Protein AF-A0A1S8WJ19-F1 (afdb_monomer_lite)

Foldseek 3Di:
DPDPDDDWAFWQFAFLFQKDKDQFQPDPDPQKDKDKDADDDPPPPCVPAIFHRPGQWIKGKDWARMKIKMKGKAAFQAKWKKKWKKAWADPQKWKWKFKAAPVRDGDVPRIDTDDHQHDPGIDMDMDIDGGHIIMIMIMIHHHCPPCCVVPNGDMGMMIIRMIMIGRGDTDPHTARAAWQFTGLGTRHNHTHGAAKQWTGHTSHNHTHGHDPQWIDHTSHNDTDGAAADDPLQKDWDWDFQDQQQWIKIFIDGDPPRGHDQVRHDHGDDIGDIDHHDDPWQWADDNSGDTHGDDWQWTDDPRDTDGDDPPDGDDDDDDDPDDPDDDPQWDWDFDPDDPDTDTDIDGDD

Organism: Opisthorchis viverrini (NCBI:txid6198)

pLDDT: mean 80.71, std 14.89, range [33.0, 97.19]

Radius of gyration: 28.57 Å; chains: 1; bounding box: 72×81×68 Å

Structure (mmCIF, N/CA/C/O backbone):
data_AF-A0A1S8WJ19-F1
#
_entry.id   AF-A0A1S8WJ19-F1
#
loop_
_atom_site.group_PDB
_atom_site.id
_atom_site.type_symbol
_atom_site.label_atom_id
_atom_site.label_alt_id
_atom_site.label_comp_id
_atom_site.label_asym_id
_atom_site.label_entity_id
_atom_site.label_seq_id
_atom_site.pdbx_PDB_ins_code
_atom_site.Cartn_x
_atom_site.Cartn_y
_atom_site.Cartn_z
_atom_site.occupancy
_atom_site.B_iso_or_equiv
_atom_site.auth_seq_id
_atom_site.auth_comp_id
_atom_site.auth_asym_id
_atom_site.auth_atom_id
_atom_site.pdbx_PDB_model_num
ATOM 1 N N . MET A 1 1 ? 4.967 -37.725 -16.458 1.00 39.09 1 MET A N 1
ATOM 2 C CA . MET A 1 1 ? 4.507 -36.563 -17.243 1.00 39.09 1 MET A CA 1
ATOM 3 C C . MET A 1 1 ? 3.577 -35.792 -16.337 1.00 39.09 1 MET A C 1
ATOM 5 O O . MET A 1 1 ? 2.449 -36.228 -16.151 1.00 39.09 1 MET A O 1
ATOM 9 N N . ASP A 1 2 ? 4.071 -34.735 -15.701 1.00 50.47 2 ASP A N 1
ATOM 10 C CA . ASP A 1 2 ? 3.199 -33.842 -14.942 1.00 50.47 2 ASP A CA 1
ATOM 11 C C . ASP A 1 2 ? 2.303 -33.095 -15.932 1.00 50.47 2 ASP A C 1
ATOM 13 O O . ASP A 1 2 ? 2.780 -32.544 -16.926 1.00 50.47 2 ASP A O 1
ATOM 17 N N . SER A 1 3 ? 0.991 -33.151 -15.711 1.00 54.72 3 SER A N 1
ATOM 18 C CA . SER A 1 3 ? -0.002 -32.473 -16.544 1.00 54.72 3 SER A CA 1
ATOM 19 C C . SER A 1 3 ? 0.281 -30.967 -16.562 1.00 54.72 3 SER A C 1
ATOM 21 O O . SER A 1 3 ? 0.257 -30.342 -15.503 1.00 54.72 3 SER A O 1
ATOM 23 N N . GLN A 1 4 ? 0.480 -30.369 -17.741 1.00 66.81 4 GLN A N 1
ATOM 24 C CA . GLN A 1 4 ? 0.617 -28.912 -17.933 1.00 66.81 4 GLN A CA 1
ATOM 25 C C . GLN A 1 4 ? -0.727 -28.162 -17.797 1.00 66.81 4 GLN A C 1
ATOM 27 O O . GLN A 1 4 ? -0.952 -27.138 -18.436 1.00 66.81 4 GLN A O 1
ATOM 32 N N . GLU A 1 5 ? -1.650 -28.688 -16.994 1.00 74.38 5 GLU A N 1
ATOM 33 C CA . GLU A 1 5 ? -2.978 -28.115 -16.800 1.00 74.38 5 GLU A CA 1
ATOM 34 C C . GLU A 1 5 ? -2.965 -27.131 -15.632 1.00 74.38 5 GLU A C 1
ATOM 36 O O . GLU A 1 5 ? -2.562 -27.468 -14.515 1.00 74.38 5 GLU A O 1
ATOM 41 N N . CYS A 1 6 ? -3.435 -25.909 -15.881 1.00 75.75 6 CYS A N 1
ATOM 42 C CA . CYS A 1 6 ? -3.626 -24.913 -14.836 1.00 75.75 6 CYS A CA 1
ATOM 43 C C . CYS A 1 6 ? -4.717 -25.382 -13.867 1.00 75.75 6 CYS A C 1
ATOM 45 O O . CYS A 1 6 ? -5.857 -25.615 -14.265 1.00 75.75 6 CYS A O 1
ATOM 47 N N . LYS A 1 7 ? -4.373 -25.481 -12.581 1.00 83.69 7 LYS A N 1
ATOM 48 C CA . LYS A 1 7 ? -5.314 -25.811 -11.507 1.00 83.69 7 LYS A CA 1
ATOM 49 C C . LYS A 1 7 ? -5.477 -24.618 -10.579 1.00 83.69 7 LYS A C 1
ATOM 51 O O . LYS A 1 7 ? -4.537 -23.853 -10.366 1.00 83.69 7 LYS A O 1
ATOM 56 N N . LEU A 1 8 ? -6.677 -24.468 -10.024 1.00 87.25 8 LEU A N 1
ATOM 57 C CA . LEU A 1 8 ? -6.921 -23.487 -8.974 1.00 87.25 8 LEU A CA 1
ATOM 58 C C . LEU A 1 8 ? -6.137 -23.882 -7.723 1.00 87.25 8 LEU A C 1
ATOM 60 O O . LEU A 1 8 ? -6.084 -25.058 -7.358 1.00 87.25 8 LEU A O 1
ATOM 64 N N . CYS A 1 9 ? -5.553 -22.890 -7.057 1.00 88.69 9 CYS A N 1
ATOM 65 C CA . CYS A 1 9 ? -4.901 -23.120 -5.777 1.00 88.69 9 CYS A CA 1
ATOM 66 C C . CYS A 1 9 ? -5.908 -23.588 -4.729 1.00 88.69 9 CYS A C 1
ATOM 68 O O . CYS A 1 9 ? -7.019 -23.069 -4.714 1.00 88.69 9 CYS A O 1
ATOM 70 N N . PRO A 1 10 ? -5.573 -24.552 -3.862 1.00 91.94 10 PRO A N 1
ATOM 71 C CA . PRO A 1 10 ? -6.472 -24.971 -2.795 1.00 91.94 10 PRO A CA 1
ATOM 72 C C . PRO A 1 10 ? -6.674 -23.855 -1.757 1.00 91.94 10 PRO A C 1
ATOM 74 O O . PRO A 1 10 ? -5.837 -22.960 -1.618 1.00 91.94 10 PRO A O 1
ATOM 77 N N . ALA A 1 11 ? -7.766 -23.936 -0.993 1.00 94.06 11 ALA A N 1
ATOM 78 C CA . ALA A 1 11 ? -8.008 -23.045 0.142 1.00 94.06 11 ALA A CA 1
ATOM 79 C C . ALA A 1 11 ? -6.817 -23.055 1.120 1.00 94.06 11 ALA A C 1
ATOM 81 O O . ALA A 1 11 ? -6.178 -24.090 1.335 1.00 94.06 11 ALA A O 1
ATOM 82 N N . GLY A 1 12 ? -6.527 -21.902 1.722 1.00 91.94 12 GLY A N 1
ATOM 83 C CA . GLY A 1 12 ? -5.341 -21.664 2.555 1.00 91.94 12 GLY A CA 1
ATOM 84 C C . GLY A 1 12 ? -4.085 -21.290 1.764 1.00 91.94 12 GLY A C 1
ATOM 85 O O . GLY A 1 12 ? -3.065 -20.916 2.347 1.00 91.94 12 GLY A O 1
ATOM 86 N N . THR A 1 13 ? -4.155 -21.337 0.434 1.00 91.25 13 THR A N 1
ATOM 87 C CA . THR A 1 13 ? -3.080 -20.903 -0.456 1.00 91.25 13 THR A CA 1
ATOM 88 C C . THR A 1 13 ? -3.592 -19.888 -1.469 1.00 91.25 13 THR A C 1
ATOM 90 O O . THR A 1 13 ? -4.784 -19.830 -1.768 1.00 91.25 13 THR A O 1
ATOM 93 N N . TYR A 1 14 ? -2.684 -19.084 -2.007 1.00 89.88 14 TYR A N 1
ATOM 94 C CA . TYR A 1 14 ? -2.989 -18.083 -3.017 1.00 89.88 14 TYR A CA 1
ATOM 95 C C . TYR A 1 14 ? -2.003 -18.154 -4.178 1.00 89.88 14 TYR A C 1
ATOM 97 O O . TYR A 1 14 ? -0.868 -18.630 -4.057 1.00 89.88 14 TYR A O 1
ATOM 105 N N . SER A 1 15 ? -2.451 -17.651 -5.321 1.00 86.62 15 SER A N 1
ATOM 106 C CA . SER A 1 15 ? -1.642 -17.514 -6.519 1.00 86.62 15 SER A CA 1
ATOM 107 C C . SER A 1 15 ? -1.987 -16.242 -7.249 1.00 86.62 15 SER A C 1
ATOM 109 O O . SER A 1 15 ? -3.104 -16.082 -7.724 1.00 86.62 15 SER A O 1
ATOM 111 N N . ARG A 1 16 ? -0.991 -15.386 -7.463 1.00 79.75 16 ARG A N 1
ATOM 112 C CA . ARG A 1 16 ? -1.135 -14.228 -8.354 1.00 79.75 16 ARG A CA 1
ATOM 113 C C . ARG A 1 16 ? -1.215 -14.631 -9.838 1.00 79.75 16 ARG A C 1
ATOM 115 O O . ARG A 1 16 ? -1.295 -13.770 -10.706 1.00 79.75 16 ARG A O 1
ATOM 122 N N . GLY A 1 17 ? -1.229 -15.931 -10.140 1.00 79.12 17 GLY A N 1
ATOM 123 C CA . GLY A 1 17 ? -1.364 -16.477 -11.482 1.00 79.12 17 GLY A CA 1
ATOM 124 C C . GLY A 1 17 ? -0.159 -16.138 -12.349 1.00 79.12 17 GLY A C 1
ATOM 125 O O . GLY A 1 17 ? 0.983 -16.396 -11.981 1.00 79.12 17 GLY A O 1
ATOM 126 N N . ASN A 1 18 ? -0.446 -15.559 -13.507 1.00 80.88 18 ASN A N 1
ATOM 127 C CA . ASN A 1 18 ? 0.498 -15.033 -14.489 1.00 80.88 18 ASN A CA 1
ATOM 128 C C . ASN A 1 18 ? 0.793 -13.539 -14.262 1.00 80.88 18 ASN A C 1
ATOM 130 O O . ASN A 1 18 ? 0.999 -12.799 -15.227 1.00 80.88 18 ASN A O 1
ATOM 134 N N . VAL A 1 19 ? 0.705 -13.068 -13.015 1.00 86.06 19 VAL A N 1
ATOM 135 C CA . VAL A 1 19 ? 0.919 -11.663 -12.668 1.00 86.06 19 VAL A CA 1
ATOM 136 C C . VAL A 1 19 ? 2.091 -11.532 -11.705 1.00 86.06 19 VAL A C 1
ATOM 138 O O . VAL A 1 19 ? 2.053 -12.048 -10.588 1.00 86.06 19 VAL A O 1
ATOM 141 N N . LEU A 1 20 ? 3.116 -10.795 -12.128 1.00 87.38 20 LEU A N 1
ATOM 142 C CA . LEU A 1 20 ? 4.154 -10.278 -11.242 1.00 87.38 20 LEU A CA 1
ATOM 143 C C . LEU A 1 20 ? 3.725 -8.890 -10.763 1.00 87.38 20 LEU A C 1
ATOM 145 O O . LEU A 1 20 ? 3.422 -8.025 -11.576 1.00 87.38 20 LEU A O 1
ATOM 149 N N . GLU A 1 21 ? 3.687 -8.677 -9.454 1.00 88.50 21 GLU A N 1
ATOM 150 C CA . GLU A 1 21 ? 3.296 -7.400 -8.853 1.00 88.50 21 GLU A CA 1
ATOM 151 C C . GLU A 1 21 ? 4.312 -7.021 -7.774 1.00 88.50 21 GLU A C 1
ATOM 153 O O . GLU A 1 21 ? 4.487 -7.743 -6.787 1.00 88.50 21 GLU A O 1
ATOM 158 N N . LEU A 1 22 ? 4.969 -5.884 -7.984 1.00 90.56 22 LEU A N 1
ATOM 159 C CA . LEU A 1 22 ? 5.988 -5.295 -7.129 1.00 90.56 22 LEU A CA 1
ATOM 160 C C . LEU A 1 22 ? 5.419 -4.008 -6.521 1.00 90.56 22 LEU A C 1
ATOM 162 O O . LEU A 1 22 ? 5.319 -2.983 -7.191 1.00 90.56 22 LEU A O 1
ATOM 166 N N . SER A 1 23 ? 5.014 -4.087 -5.256 1.00 88.62 23 SER A N 1
ATOM 167 C CA . SER A 1 23 ? 4.363 -2.995 -4.510 1.00 88.62 23 SER A CA 1
ATOM 168 C C . SER A 1 23 ? 4.926 -2.808 -3.094 1.00 88.62 23 SER A C 1
ATOM 170 O O . SER A 1 23 ? 4.547 -1.885 -2.378 1.00 88.62 23 SER A O 1
ATOM 172 N N . LYS A 1 24 ? 5.843 -3.687 -2.662 1.00 87.56 24 LYS A N 1
ATOM 173 C CA . LYS A 1 24 ? 6.476 -3.651 -1.335 1.00 87.56 24 LYS A CA 1
ATOM 174 C C . LYS A 1 24 ? 7.961 -3.355 -1.480 1.00 87.56 24 LYS A C 1
ATOM 176 O O . LYS A 1 24 ? 8.725 -4.219 -1.898 1.00 87.56 24 LYS A O 1
ATOM 181 N N . TRP A 1 25 ? 8.377 -2.170 -1.053 1.00 89.69 25 TRP A N 1
ATOM 182 C CA . TRP A 1 25 ? 9.715 -1.639 -1.307 1.00 89.69 25 TRP A CA 1
ATOM 183 C C . TRP A 1 25 ? 10.558 -1.593 -0.034 1.00 89.69 25 TRP A C 1
ATOM 185 O O . TRP A 1 25 ? 11.125 -0.561 0.294 1.00 89.69 25 TRP A O 1
ATOM 195 N N . LYS A 1 26 ? 10.619 -2.690 0.735 1.00 89.12 26 LYS A N 1
ATOM 196 C CA . LYS A 1 26 ? 11.530 -2.781 1.900 1.00 89.12 26 LYS A CA 1
ATOM 197 C C . LYS A 1 26 ? 12.980 -3.016 1.473 1.00 89.12 26 LYS A C 1
ATOM 199 O O . LYS A 1 26 ? 13.906 -2.505 2.089 1.00 89.12 26 LYS A O 1
ATOM 204 N N . THR A 1 27 ? 13.148 -3.794 0.415 1.00 89.81 27 THR A N 1
ATOM 205 C CA . THR A 1 27 ? 14.401 -4.064 -0.289 1.00 89.81 27 THR A CA 1
ATOM 206 C C . THR A 1 27 ? 14.106 -4.004 -1.782 1.00 89.81 27 THR A C 1
ATOM 208 O O . THR A 1 27 ? 12.939 -4.062 -2.175 1.00 89.81 27 THR A O 1
ATOM 211 N N . ILE A 1 28 ? 15.137 -3.900 -2.620 1.00 88.38 28 ILE A N 1
ATOM 212 C CA . ILE A 1 28 ? 14.959 -4.046 -4.068 1.00 88.38 28 ILE A CA 1
ATOM 213 C C . ILE A 1 28 ? 14.575 -5.514 -4.344 1.00 88.38 28 ILE A C 1
ATOM 215 O O . ILE A 1 28 ? 15.302 -6.408 -3.899 1.00 88.38 28 ILE A O 1
ATOM 219 N N . PRO A 1 29 ? 13.422 -5.785 -4.988 1.00 86.75 29 PRO A N 1
ATOM 220 C CA . PRO A 1 29 ? 13.035 -7.135 -5.392 1.00 86.75 29 PRO A CA 1
ATOM 221 C C . PRO A 1 29 ? 14.090 -7.777 -6.295 1.00 86.75 29 PRO A C 1
ATOM 223 O O . PRO A 1 29 ? 14.722 -7.091 -7.091 1.00 86.75 29 PRO A O 1
ATOM 226 N N . THR A 1 30 ? 14.262 -9.094 -6.203 1.00 84.12 30 THR A N 1
ATOM 227 C CA . THR A 1 30 ? 15.293 -9.842 -6.947 1.00 84.12 30 THR A CA 1
ATOM 228 C C . THR A 1 30 ? 15.142 -9.783 -8.466 1.00 84.12 30 THR A C 1
ATOM 230 O O . THR A 1 30 ? 16.092 -10.035 -9.197 1.00 84.12 30 THR A O 1
ATOM 233 N N . GLU A 1 31 ? 13.944 -9.467 -8.943 1.00 84.94 31 GLU A N 1
ATOM 234 C CA . GLU A 1 31 ? 13.606 -9.296 -10.350 1.00 84.94 31 GLU A CA 1
ATOM 235 C C . GLU A 1 31 ? 14.146 -7.974 -10.919 1.00 84.94 31 GLU A C 1
ATOM 237 O O . GLU A 1 31 ? 14.275 -7.832 -12.136 1.00 84.94 31 GLU A O 1
ATOM 242 N N . LEU A 1 32 ? 14.450 -7.008 -10.046 1.00 90.19 32 LEU A N 1
ATOM 243 C CA . LEU A 1 32 ? 14.921 -5.679 -10.404 1.00 90.19 32 LEU A CA 1
ATOM 244 C C . LEU A 1 32 ? 16.428 -5.548 -10.184 1.00 90.19 32 LEU A C 1
ATOM 246 O O . LEU A 1 32 ? 16.967 -5.945 -9.153 1.00 90.19 32 LEU A O 1
ATOM 250 N N . ALA A 1 33 ? 17.094 -4.907 -11.138 1.00 91.69 33 ALA A N 1
ATOM 251 C CA . ALA A 1 33 ? 18.493 -4.520 -11.040 1.00 91.69 33 ALA A CA 1
ATOM 252 C C . ALA A 1 33 ? 18.639 -3.008 -11.230 1.00 91.69 33 ALA A C 1
ATOM 254 O O . ALA A 1 33 ? 17.979 -2.408 -12.082 1.00 91.69 33 ALA A O 1
ATOM 255 N N . THR A 1 34 ? 19.507 -2.402 -10.427 1.00 92.69 34 THR A N 1
ATOM 256 C CA . THR A 1 34 ? 19.774 -0.962 -10.428 1.00 92.69 34 THR A CA 1
ATOM 257 C C . THR A 1 34 ? 21.192 -0.707 -10.903 1.00 92.69 34 THR A C 1
ATOM 259 O O . THR A 1 34 ? 22.114 -1.350 -10.405 1.00 92.69 34 THR A O 1
ATOM 262 N N . ASP A 1 35 ? 21.366 0.249 -11.803 1.00 89.81 35 ASP A N 1
ATOM 263 C CA . ASP A 1 35 ? 22.661 0.611 -12.371 1.00 89.81 35 ASP A CA 1
ATOM 264 C C . ASP A 1 35 ? 22.821 2.137 -12.429 1.00 89.81 35 ASP A C 1
ATOM 266 O O . ASP A 1 35 ? 21.832 2.882 -12.397 1.00 89.81 35 ASP A O 1
ATOM 270 N N . VAL A 1 36 ? 24.067 2.601 -12.493 1.00 88.88 36 VAL A N 1
ATOM 271 C CA . VAL A 1 36 ? 24.421 4.023 -12.571 1.00 88.88 36 VAL A CA 1
ATOM 272 C C . VAL A 1 36 ? 25.429 4.206 -13.695 1.00 88.88 36 VAL A C 1
ATOM 274 O O . VAL A 1 36 ? 26.537 3.677 -13.634 1.00 88.88 36 VAL A O 1
ATOM 277 N N . THR A 1 37 ? 25.064 4.984 -14.711 1.00 82.62 37 THR A N 1
ATOM 278 C CA . THR A 1 37 ? 25.914 5.237 -15.882 1.00 82.62 37 THR A CA 1
ATOM 279 C C . THR A 1 37 ? 26.351 6.702 -15.950 1.00 82.62 37 THR A C 1
ATOM 281 O O . THR A 1 37 ? 25.667 7.598 -15.454 1.00 82.62 37 THR A O 1
ATOM 284 N N . TYR A 1 38 ? 27.529 6.954 -16.527 1.00 81.00 38 TYR A N 1
ATOM 285 C CA . TYR A 1 38 ? 28.131 8.285 -16.684 1.00 81.00 38 TYR A CA 1
ATOM 286 C C . TYR A 1 38 ? 29.064 8.303 -17.908 1.00 81.00 38 TYR A C 1
ATOM 288 O O . TYR A 1 38 ? 29.578 7.263 -18.321 1.00 81.00 38 TYR A O 1
ATOM 296 N N . SER A 1 39 ? 29.266 9.469 -18.528 1.00 64.94 39 SER A N 1
ATOM 297 C CA . SER A 1 39 ? 29.804 9.559 -19.896 1.00 64.94 39 SER A CA 1
ATOM 298 C C . SER A 1 39 ? 31.324 9.440 -20.038 1.00 64.94 39 SER A C 1
ATOM 300 O O . SER A 1 39 ? 31.782 9.025 -21.100 1.00 64.94 39 SER A O 1
ATOM 302 N N . SER A 1 40 ? 32.132 9.821 -19.043 1.00 59.62 40 SER A N 1
ATOM 303 C CA . SER A 1 40 ? 33.593 9.851 -19.268 1.00 59.62 40 SER A CA 1
ATOM 304 C C . SER A 1 40 ? 34.486 9.805 -18.028 1.00 59.62 40 SER A C 1
ATOM 306 O O . SER A 1 40 ? 35.556 9.207 -18.096 1.00 59.62 40 SER A O 1
ATOM 308 N N . GLN A 1 41 ? 34.080 10.381 -16.897 1.00 60.62 41 GLN A N 1
ATOM 309 C CA . GLN A 1 41 ? 34.761 10.266 -15.598 1.00 60.62 41 GLN A CA 1
ATOM 310 C C . GLN A 1 41 ? 33.690 10.342 -14.518 1.00 60.62 41 GLN A C 1
ATOM 312 O O . GLN A 1 41 ? 32.781 11.146 -14.681 1.00 60.62 41 GLN A O 1
ATOM 317 N N . MET A 1 42 ? 33.760 9.502 -13.477 1.00 57.69 42 MET A N 1
ATOM 318 C CA . MET A 1 42 ? 32.787 9.515 -12.378 1.00 57.69 42 MET A CA 1
ATOM 319 C C . MET A 1 42 ? 32.870 10.890 -11.701 1.00 57.69 42 MET A C 1
ATOM 321 O O . MET A 1 42 ? 33.857 11.146 -11.009 1.00 57.69 42 MET A O 1
ATOM 325 N N . PRO A 1 43 ? 31.910 11.801 -11.933 1.00 59.75 43 PRO A N 1
ATOM 326 C CA . PRO A 1 43 ? 31.906 13.092 -11.269 1.00 59.75 43 PRO A CA 1
ATOM 327 C C . PRO A 1 43 ? 31.760 12.844 -9.765 1.00 59.75 43 PRO A C 1
ATOM 329 O O . PRO A 1 43 ? 31.040 11.921 -9.367 1.00 59.75 43 PRO A O 1
ATOM 332 N N . ASP A 1 44 ? 32.348 13.700 -8.925 1.00 60.53 44 ASP A N 1
ATOM 333 C CA . ASP A 1 44 ? 32.248 13.653 -7.451 1.00 60.53 44 ASP A CA 1
ATOM 334 C C . ASP A 1 44 ? 30.792 13.762 -6.903 1.00 60.53 44 ASP A C 1
ATOM 336 O O . ASP A 1 44 ? 30.568 13.878 -5.699 1.00 60.53 44 ASP A O 1
ATOM 340 N N . GLY A 1 45 ? 29.772 13.695 -7.768 1.00 67.25 45 GLY A N 1
ATOM 341 C CA . GLY A 1 45 ? 28.348 13.823 -7.461 1.00 67.25 45 GLY A CA 1
ATOM 342 C C . GLY A 1 45 ? 27.466 12.592 -7.728 1.00 67.25 45 GLY A C 1
ATOM 343 O O . GLY A 1 45 ? 26.340 12.575 -7.230 1.00 67.25 45 GLY A O 1
ATOM 344 N N . CYS A 1 46 ? 27.923 11.540 -8.431 1.00 80.31 46 CYS A N 1
ATOM 345 C CA . CYS A 1 46 ? 27.037 10.401 -8.760 1.00 80.31 46 CYS A CA 1
ATOM 346 C C . CYS A 1 46 ? 26.665 9.516 -7.560 1.00 80.31 46 CYS A C 1
ATOM 348 O O . CYS A 1 46 ? 25.741 8.719 -7.671 1.00 80.31 46 CYS A O 1
ATOM 350 N N . ASN A 1 47 ? 27.305 9.667 -6.397 1.00 82.94 47 ASN A N 1
ATOM 351 C CA . ASN A 1 47 ? 26.980 8.874 -5.199 1.00 82.94 47 ASN A CA 1
ATOM 352 C C . ASN A 1 47 ? 25.526 9.046 -4.727 1.00 82.94 47 ASN A C 1
ATOM 354 O O . ASN A 1 47 ? 24.994 8.188 -4.029 1.00 82.94 47 ASN A O 1
ATOM 358 N N . SER A 1 48 ? 24.883 10.162 -5.087 1.00 85.62 48 SER A N 1
ATOM 359 C CA . SER A 1 48 ? 23.467 10.408 -4.784 1.00 85.62 48 SER A CA 1
ATOM 360 C C . SER A 1 48 ? 22.512 9.919 -5.883 1.00 85.62 48 SER A C 1
ATOM 362 O O . SER A 1 48 ? 21.295 9.984 -5.693 1.00 85.62 48 SER A O 1
ATOM 364 N N . THR A 1 49 ? 23.041 9.445 -7.016 1.00 89.38 49 THR A N 1
ATOM 365 C CA . THR A 1 49 ? 22.272 8.863 -8.121 1.00 89.38 49 THR A CA 1
ATOM 366 C C . THR A 1 49 ? 22.047 7.388 -7.844 1.00 89.38 49 THR A C 1
ATOM 368 O O . THR A 1 49 ? 22.988 6.603 -7.863 1.00 89.38 49 THR A O 1
ATOM 371 N N . GLN A 1 50 ? 20.809 7.011 -7.545 1.00 92.31 50 GLN A N 1
ATOM 372 C CA . GLN A 1 50 ? 20.448 5.628 -7.246 1.00 92.31 50 GLN A CA 1
ATOM 373 C C . GLN A 1 50 ? 18.933 5.431 -7.237 1.00 92.31 50 GLN A C 1
ATOM 375 O O . GLN A 1 50 ? 18.151 6.381 -7.143 1.00 92.31 50 GLN A O 1
ATOM 380 N N . TRP A 1 51 ? 18.538 4.161 -7.264 1.00 94.44 51 TRP A N 1
ATOM 381 C CA . TRP A 1 51 ? 17.191 3.713 -6.940 1.00 94.44 51 TRP A CA 1
ATOM 382 C C . TRP A 1 51 ? 17.173 3.177 -5.509 1.00 94.44 51 TRP A C 1
ATOM 384 O O . TRP A 1 51 ? 17.904 2.247 -5.177 1.00 94.44 51 TRP A O 1
ATOM 394 N N . THR A 1 52 ? 16.348 3.766 -4.647 1.00 94.44 52 THR A N 1
ATOM 395 C CA . THR A 1 52 ? 16.317 3.456 -3.214 1.00 94.44 52 THR A CA 1
ATOM 396 C C . THR A 1 52 ? 14.930 2.962 -2.787 1.00 94.44 52 THR A C 1
ATOM 398 O O . THR A 1 52 ? 13.934 3.639 -3.058 1.00 94.44 52 THR A O 1
ATOM 401 N N . PRO A 1 53 ? 14.833 1.806 -2.104 1.00 94.69 53 PRO A N 1
ATOM 402 C CA . PRO A 1 53 ? 13.583 1.331 -1.512 1.00 94.69 53 PRO A CA 1
ATOM 403 C C . PRO A 1 53 ? 13.185 2.201 -0.305 1.00 94.69 53 PRO A C 1
ATOM 405 O O . PRO A 1 53 ? 13.961 2.332 0.639 1.00 94.69 53 PRO A O 1
ATOM 408 N N . MET A 1 54 ? 11.981 2.786 -0.319 1.00 94.06 54 MET A N 1
ATOM 409 C CA . MET A 1 54 ? 11.473 3.680 0.743 1.00 94.06 54 MET A CA 1
ATOM 410 C C . MET A 1 54 ? 10.370 3.041 1.609 1.00 94.06 54 MET A C 1
ATOM 412 O O . MET A 1 54 ? 9.800 3.691 2.480 1.00 94.06 54 MET A O 1
ATOM 416 N N . GLY A 1 55 ? 10.065 1.761 1.396 1.00 89.75 55 GLY A N 1
ATOM 417 C CA . GLY A 1 55 ? 8.990 1.021 2.058 1.00 89.75 55 GLY A CA 1
ATOM 418 C C . GLY A 1 55 ? 7.702 1.010 1.237 1.00 89.75 55 GLY A C 1
ATOM 419 O O . GLY A 1 55 ? 7.275 -0.056 0.788 1.00 89.75 55 GLY A O 1
ATOM 420 N N . ASP A 1 56 ? 7.109 2.184 1.031 1.00 89.94 56 ASP A N 1
ATOM 421 C CA . ASP A 1 56 ? 5.850 2.404 0.301 1.00 89.94 56 ASP A CA 1
ATOM 422 C C . ASP A 1 56 ? 6.047 2.730 -1.192 1.00 89.94 56 ASP A C 1
ATOM 424 O O . ASP A 1 56 ? 5.134 2.540 -1.991 1.00 89.94 56 ASP A O 1
ATOM 428 N N . HIS A 1 57 ? 7.242 3.166 -1.593 1.00 94.00 57 HIS A N 1
ATOM 429 C CA . HIS A 1 57 ? 7.610 3.404 -2.990 1.00 94.00 57 HIS A CA 1
ATOM 430 C C . HIS A 1 57 ? 9.092 3.113 -3.249 1.00 94.00 57 HIS A C 1
ATOM 432 O O . HIS A 1 57 ? 9.913 3.047 -2.330 1.00 94.00 57 HIS A O 1
ATOM 438 N N . LEU A 1 58 ? 9.444 2.972 -4.523 1.00 95.75 58 LEU A N 1
ATOM 439 C CA . LEU A 1 58 ? 10.816 3.009 -5.007 1.00 95.75 58 LEU A CA 1
ATOM 440 C C . LEU A 1 58 ? 11.139 4.429 -5.479 1.00 95.75 58 LEU A C 1
ATOM 442 O O . LEU A 1 58 ? 10.435 4.984 -6.324 1.00 95.75 58 LEU A O 1
ATOM 446 N N . LEU A 1 59 ? 12.193 5.022 -4.927 1.00 95.06 59 LEU A N 1
ATOM 447 C CA . LEU A 1 59 ? 12.628 6.375 -5.255 1.00 95.06 59 LEU A CA 1
ATOM 448 C C . LEU A 1 59 ? 13.823 6.323 -6.205 1.00 95.06 59 LEU A C 1
ATOM 450 O O . LEU A 1 59 ? 14.893 5.872 -5.810 1.00 95.06 59 LEU A O 1
ATOM 454 N N . GLY A 1 60 ? 13.654 6.812 -7.429 1.00 94.19 60 GLY A N 1
ATOM 455 C CA . GLY A 1 60 ? 14.759 7.059 -8.353 1.00 94.19 60 GLY A CA 1
ATOM 456 C C . GLY A 1 60 ? 15.260 8.490 -8.203 1.00 94.19 60 GLY A C 1
ATOM 457 O O . GLY A 1 60 ? 14.450 9.422 -8.179 1.00 94.19 60 GLY A O 1
ATOM 458 N N . LYS A 1 61 ? 16.578 8.668 -8.107 1.00 92.06 61 LYS A N 1
ATOM 459 C CA . LYS A 1 61 ? 17.247 9.973 -8.140 1.00 92.06 61 LYS A CA 1
ATOM 460 C C . LYS A 1 61 ? 18.397 9.963 -9.137 1.00 92.06 61 LYS A C 1
ATOM 462 O O . LYS A 1 61 ? 19.195 9.031 -9.114 1.00 92.06 61 LYS A O 1
ATOM 467 N N . ALA A 1 62 ? 18.507 11.024 -9.934 1.00 89.50 62 ALA A N 1
ATOM 468 C CA . ALA A 1 62 ? 19.640 11.264 -10.826 1.00 89.50 62 ALA A CA 1
ATOM 469 C C . ALA A 1 62 ? 20.176 12.690 -10.666 1.00 89.50 62 ALA A C 1
ATOM 471 O O . ALA A 1 62 ? 19.426 13.668 -10.719 1.00 89.50 62 ALA A O 1
ATOM 472 N N . THR A 1 63 ? 21.481 12.799 -10.444 1.00 86.56 63 THR A N 1
ATOM 473 C CA . THR A 1 63 ? 22.226 14.060 -10.400 1.00 86.56 63 THR A CA 1
ATOM 474 C C . THR A 1 63 ? 22.721 14.443 -11.798 1.00 86.56 63 THR A C 1
ATOM 476 O O . THR A 1 63 ? 22.885 13.557 -12.637 1.00 86.56 63 THR A O 1
ATOM 479 N N . PRO A 1 64 ? 22.997 15.734 -12.061 1.00 80.62 64 PRO A N 1
ATOM 480 C CA . PRO A 1 64 ? 23.581 16.173 -13.330 1.00 80.62 64 PRO A CA 1
ATOM 481 C C . PRO A 1 64 ? 24.819 15.357 -13.722 1.00 80.62 64 PRO A C 1
ATOM 483 O O . PRO A 1 64 ? 25.659 15.074 -12.867 1.00 80.62 64 PRO A O 1
ATOM 486 N N . GLY A 1 65 ? 24.900 14.957 -14.993 1.00 78.38 65 GLY A N 1
ATOM 487 C CA . GLY A 1 65 ? 26.018 14.169 -15.534 1.00 78.38 65 GLY A CA 1
ATOM 488 C C . GLY A 1 65 ? 25.965 12.664 -15.227 1.00 78.38 65 GLY A C 1
ATOM 489 O O . GLY A 1 65 ? 26.815 11.911 -15.704 1.00 78.38 65 GLY A O 1
ATOM 490 N N . CYS A 1 66 ? 24.960 12.209 -14.473 1.00 85.88 66 CYS A N 1
ATOM 491 C CA . CYS A 1 66 ? 24.752 10.808 -14.116 1.00 85.88 66 CYS A CA 1
ATOM 492 C C . CYS A 1 66 ? 23.378 10.334 -14.605 1.00 85.88 66 CYS A C 1
ATOM 494 O O . CYS A 1 66 ? 22.403 11.093 -14.584 1.00 85.88 66 CYS A O 1
ATOM 496 N N . SER A 1 67 ? 23.280 9.058 -14.966 1.00 86.50 67 SER A N 1
ATOM 497 C CA . SER A 1 67 ? 22.001 8.403 -15.231 1.00 86.50 67 SER A CA 1
ATOM 498 C C . SER A 1 67 ? 21.749 7.305 -14.212 1.00 86.50 67 SER A C 1
ATOM 500 O O . SER A 1 67 ? 22.636 6.503 -13.924 1.00 86.50 67 SER A O 1
ATOM 502 N N . ALA A 1 68 ? 20.527 7.240 -13.691 1.00 91.75 68 ALA A N 1
ATOM 503 C CA . ALA A 1 68 ? 20.071 6.114 -12.883 1.00 91.75 68 ALA A CA 1
ATOM 504 C C . ALA A 1 68 ? 19.186 5.206 -13.740 1.00 91.75 68 ALA A C 1
ATOM 506 O O . ALA A 1 68 ? 18.195 5.649 -14.326 1.00 91.75 68 ALA A O 1
ATOM 507 N N . VAL A 1 69 ? 19.524 3.920 -13.775 1.00 91.56 69 VAL A N 1
ATOM 508 C CA . VAL A 1 69 ? 18.832 2.908 -14.574 1.00 91.56 69 VAL A CA 1
ATOM 509 C C . VAL A 1 69 ? 18.225 1.871 -13.641 1.00 91.56 69 VAL A C 1
ATOM 511 O O . VAL A 1 69 ? 18.906 1.299 -12.794 1.00 91.56 69 VAL A O 1
ATOM 514 N N . LEU A 1 70 ? 16.931 1.623 -13.798 1.00 95.38 70 LEU A N 1
ATOM 515 C CA . LEU A 1 70 ? 16.244 0.483 -13.203 1.00 95.38 70 LEU A CA 1
ATOM 516 C C . LEU A 1 70 ? 15.887 -0.474 -14.325 1.00 95.38 70 LEU A C 1
ATOM 518 O O . LEU A 1 70 ? 15.291 -0.056 -15.313 1.00 95.38 70 LEU A O 1
ATOM 522 N N . SER A 1 71 ? 16.232 -1.745 -14.176 1.00 92.12 71 SER A N 1
ATOM 523 C CA . SER A 1 71 ? 15.988 -2.770 -15.183 1.00 92.12 71 SER A CA 1
ATOM 524 C C . SER A 1 71 ? 15.247 -3.965 -14.599 1.00 92.12 71 SER A C 1
ATOM 526 O O . SER A 1 71 ? 15.471 -4.354 -13.456 1.00 92.12 71 SER A O 1
ATOM 528 N N . LEU A 1 72 ? 14.351 -4.536 -15.399 1.00 90.62 72 LEU A N 1
ATOM 529 C CA . LEU A 1 72 ? 13.522 -5.684 -15.058 1.00 90.62 72 LEU A CA 1
ATOM 530 C C . LEU A 1 72 ? 13.599 -6.698 -16.191 1.00 90.62 72 LEU A C 1
ATOM 532 O O . LEU A 1 72 ? 13.181 -6.414 -17.317 1.00 90.62 72 LEU A O 1
ATOM 536 N N . GLN A 1 73 ? 14.133 -7.879 -15.896 1.00 86.88 73 GLN A N 1
ATOM 537 C CA . GLN A 1 73 ? 14.193 -8.978 -16.854 1.00 86.88 73 GLN A CA 1
ATOM 538 C C . GLN A 1 73 ? 12.980 -9.883 -16.675 1.00 86.88 73 GLN A C 1
ATOM 540 O O . GLN A 1 73 ? 12.670 -10.312 -15.564 1.00 86.88 73 GLN A O 1
ATOM 545 N N . LEU A 1 74 ? 12.288 -10.193 -17.769 1.00 85.62 74 LEU A N 1
ATOM 546 C CA . LEU A 1 74 ? 11.079 -11.011 -17.723 1.00 85.62 74 LEU A CA 1
ATOM 547 C C . LEU A 1 74 ? 10.952 -11.931 -18.935 1.00 85.62 74 LEU A C 1
ATOM 549 O O . LEU A 1 74 ? 11.411 -11.630 -20.036 1.00 85.62 74 LEU A O 1
ATOM 553 N N . ASN A 1 75 ? 10.283 -13.060 -18.721 1.00 85.75 75 ASN A N 1
ATOM 554 C CA . ASN A 1 75 ? 9.946 -14.029 -19.756 1.00 85.75 75 ASN A CA 1
ATOM 555 C C . ASN A 1 75 ? 8.430 -14.242 -19.776 1.00 85.75 75 ASN A C 1
ATOM 557 O O . ASN A 1 75 ? 7.891 -15.017 -18.990 1.00 85.75 75 ASN A O 1
ATOM 561 N N . ASN A 1 76 ? 7.747 -13.523 -20.655 1.00 85.88 76 ASN A N 1
ATOM 562 C CA . ASN A 1 76 ? 6.303 -13.544 -20.817 1.00 85.88 76 ASN A CA 1
ATOM 563 C C . ASN A 1 76 ? 5.887 -14.821 -21.571 1.00 85.88 76 ASN A C 1
ATOM 565 O O . ASN A 1 76 ? 6.301 -15.022 -22.714 1.00 85.88 76 ASN A O 1
ATOM 569 N N . LEU A 1 77 ? 5.088 -15.704 -20.965 1.00 83.25 77 LEU A N 1
ATOM 570 C CA . LEU A 1 77 ? 4.680 -16.973 -21.598 1.00 83.25 77 LEU A CA 1
ATOM 571 C C . LEU A 1 77 ? 3.413 -16.855 -22.453 1.00 83.25 77 LEU A C 1
ATOM 573 O O . LEU A 1 77 ? 3.128 -17.750 -23.254 1.00 83.25 77 LEU A O 1
ATOM 577 N N . GLN A 1 78 ? 2.687 -15.753 -22.309 1.00 85.50 78 GLN A N 1
ATOM 578 C CA . GLN A 1 78 ? 1.480 -15.405 -23.052 1.00 85.50 78 GLN A CA 1
ATOM 579 C C . GLN A 1 78 ? 1.422 -13.892 -23.242 1.00 85.50 78 GLN A C 1
ATOM 581 O O . GLN A 1 78 ? 2.148 -13.168 -22.568 1.00 85.50 78 GLN A O 1
ATOM 586 N N . ASP A 1 79 ? 0.554 -13.420 -24.128 1.00 89.19 79 ASP A N 1
ATOM 587 C CA . ASP A 1 79 ? 0.331 -11.987 -24.292 1.00 89.19 79 ASP A CA 1
ATOM 588 C C . ASP A 1 79 ? -0.247 -11.376 -23.005 1.00 89.19 79 ASP A C 1
ATOM 590 O O . ASP A 1 79 ? -1.027 -11.993 -22.276 1.00 89.19 79 ASP A O 1
ATOM 594 N N . GLY A 1 80 ? 0.166 -10.153 -22.712 1.00 90.81 80 GLY A N 1
ATOM 595 C CA . GLY A 1 80 ? -0.163 -9.436 -21.497 1.00 90.81 80 GLY A CA 1
ATOM 596 C C . GLY A 1 80 ? 0.251 -7.973 -21.590 1.00 90.81 80 GLY A C 1
ATOM 597 O O . GLY A 1 80 ? 0.207 -7.362 -22.656 1.00 90.81 80 GLY A O 1
ATOM 598 N N . GLU A 1 81 ? 0.619 -7.390 -20.457 1.00 91.94 81 GLU A N 1
ATOM 599 C CA . GLU A 1 81 ? 0.824 -5.947 -20.326 1.00 91.94 81 GLU A CA 1
ATOM 600 C C . GLU A 1 81 ? 1.738 -5.656 -19.137 1.00 91.94 81 GLU A C 1
ATOM 602 O O . GLU A 1 81 ? 1.640 -6.317 -18.101 1.00 91.94 81 GLU A O 1
ATOM 607 N N . VAL A 1 82 ? 2.604 -4.656 -19.274 1.00 92.75 82 VAL A N 1
ATOM 608 C CA . VAL A 1 82 ? 3.266 -4.004 -18.142 1.00 92.75 82 VAL A CA 1
ATOM 609 C C . VAL A 1 82 ? 2.516 -2.726 -17.809 1.00 92.75 82 VAL A C 1
ATOM 611 O O . VAL A 1 82 ? 2.216 -1.930 -18.693 1.00 92.75 82 VAL A O 1
ATOM 614 N N . SER A 1 83 ? 2.241 -2.514 -16.530 1.00 94.62 83 SER A N 1
ATOM 615 C CA . SER A 1 83 ? 1.681 -1.274 -16.012 1.00 94.62 83 SER A CA 1
ATOM 616 C C . SER A 1 83 ? 2.411 -0.841 -14.751 1.00 94.62 83 SER A C 1
ATOM 618 O O . SER A 1 83 ? 2.778 -1.690 -13.940 1.00 94.62 83 SER A O 1
ATOM 620 N N . PHE A 1 84 ? 2.606 0.456 -14.551 1.00 95.94 84 PHE A N 1
ATOM 621 C CA . PHE A 1 84 ? 3.217 0.969 -13.330 1.00 95.94 84 PHE A CA 1
ATOM 622 C C . PHE A 1 84 ? 2.627 2.315 -12.917 1.00 95.94 84 PHE A C 1
ATOM 624 O O . PHE A 1 84 ? 2.294 3.159 -13.752 1.00 95.94 84 PHE A O 1
ATOM 631 N N . MET A 1 85 ? 2.527 2.510 -11.604 1.00 95.81 85 MET A N 1
ATOM 632 C CA . MET A 1 85 ? 2.062 3.747 -10.990 1.00 95.81 85 MET A CA 1
ATOM 633 C C . MET A 1 85 ? 3.247 4.576 -10.514 1.00 95.81 85 MET A C 1
ATOM 635 O O . MET A 1 85 ? 4.131 4.064 -9.820 1.00 95.81 85 MET A O 1
ATOM 639 N N . TYR A 1 86 ? 3.264 5.857 -10.872 1.00 95.44 86 TYR A N 1
ATOM 640 C CA . TYR A 1 86 ? 4.391 6.729 -10.570 1.00 95.44 86 TYR A CA 1
ATOM 641 C C . TYR A 1 86 ? 3.979 8.177 -10.269 1.00 95.44 86 TYR A C 1
ATOM 643 O O . TYR A 1 86 ? 2.892 8.626 -10.631 1.00 95.44 86 TYR A O 1
ATOM 651 N N . ASN A 1 87 ? 4.879 8.918 -9.620 1.00 94.50 87 ASN A N 1
ATOM 652 C CA . ASN A 1 87 ? 4.790 10.357 -9.389 1.00 94.50 87 ASN A CA 1
ATOM 653 C C . ASN A 1 87 ? 6.096 11.049 -9.812 1.00 94.50 87 ASN A C 1
ATOM 655 O O . ASN A 1 87 ? 7.182 10.659 -9.377 1.00 94.50 87 ASN A O 1
ATOM 6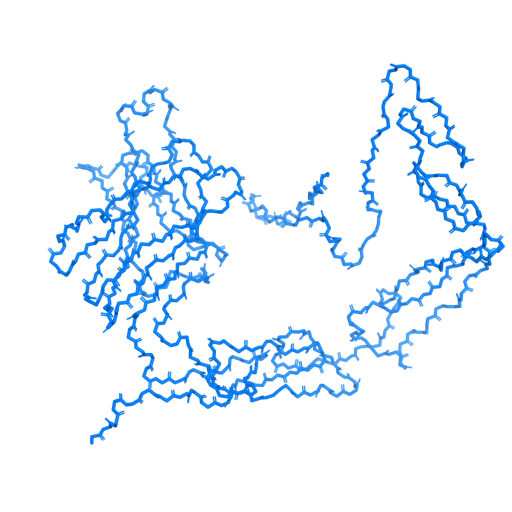59 N N . ILE A 1 88 ? 5.968 12.104 -10.619 1.00 91.06 88 ILE A N 1
ATOM 660 C CA . ILE A 1 88 ? 7.031 13.058 -10.957 1.00 91.06 88 ILE A CA 1
ATOM 661 C C . ILE A 1 88 ? 6.510 14.459 -10.622 1.00 91.06 88 ILE A C 1
ATOM 663 O O . ILE A 1 88 ? 5.626 14.991 -11.304 1.00 91.06 88 ILE A O 1
ATOM 667 N N . ALA A 1 89 ? 7.054 15.059 -9.563 1.00 84.00 89 ALA A N 1
ATOM 668 C CA . ALA A 1 89 ? 6.695 16.414 -9.143 1.00 84.00 89 ALA A CA 1
ATOM 669 C C . ALA A 1 89 ? 7.498 17.486 -9.901 1.00 84.00 89 ALA A C 1
ATOM 671 O O . ALA A 1 89 ? 6.946 18.523 -10.300 1.00 84.00 89 ALA A O 1
ATOM 672 N N . ASP A 1 90 ? 8.783 17.206 -10.121 1.00 80.50 90 ASP A N 1
ATOM 673 C CA . ASP A 1 90 ? 9.749 18.124 -10.716 1.00 80.50 90 ASP A CA 1
ATOM 674 C C . ASP A 1 90 ? 9.474 18.353 -12.205 1.00 80.50 90 ASP A C 1
ATOM 676 O O . ASP A 1 90 ? 9.166 17.432 -12.958 1.00 80.50 90 ASP A O 1
ATOM 680 N N . THR A 1 91 ? 9.596 19.603 -12.648 1.00 73.75 91 THR A N 1
ATOM 681 C CA . THR A 1 91 ? 9.343 19.998 -14.044 1.00 73.75 91 THR A CA 1
ATOM 682 C C . THR A 1 91 ? 10.478 19.640 -14.997 1.00 73.75 91 THR A C 1
ATOM 684 O O . THR A 1 91 ? 10.273 19.631 -16.205 1.00 73.75 91 THR A O 1
ATOM 687 N N . THR A 1 92 ? 11.663 19.352 -14.463 1.00 73.00 92 THR A N 1
ATOM 688 C CA . THR A 1 92 ? 12.877 19.048 -15.232 1.00 73.00 92 THR A CA 1
ATOM 689 C C . THR A 1 92 ? 13.185 17.556 -15.291 1.00 73.00 92 THR A C 1
ATOM 691 O O . THR A 1 92 ? 14.123 17.157 -15.972 1.00 73.00 92 THR A O 1
ATOM 694 N N . THR A 1 93 ? 12.429 16.724 -14.571 1.00 81.88 93 THR A N 1
ATOM 695 C CA . THR A 1 93 ? 12.641 15.277 -14.569 1.00 81.88 93 THR A CA 1
ATOM 696 C C . THR A 1 93 ? 12.137 14.684 -15.877 1.00 81.88 93 THR A C 1
ATOM 698 O O . THR A 1 93 ? 10.940 14.715 -16.161 1.00 81.88 93 THR A O 1
ATOM 701 N N . MET A 1 94 ? 13.054 14.096 -16.640 1.00 82.56 94 MET A N 1
ATOM 702 C CA . MET A 1 94 ? 12.741 13.271 -17.800 1.00 82.56 94 MET A CA 1
ATOM 703 C C . MET A 1 94 ? 13.126 11.832 -17.490 1.00 82.56 94 MET A C 1
ATOM 705 O O . MET A 1 94 ? 14.261 11.551 -17.105 1.00 82.56 94 MET A O 1
ATOM 709 N N . VAL A 1 95 ? 12.166 10.924 -17.643 1.00 88.81 95 VAL A N 1
ATOM 710 C CA . VAL A 1 95 ? 12.392 9.490 -17.466 1.00 88.81 95 VAL A CA 1
ATOM 711 C C . VAL A 1 95 ? 11.957 8.789 -18.738 1.00 88.81 95 VAL A C 1
ATOM 713 O O . VAL A 1 95 ? 10.808 8.918 -19.163 1.00 88.81 95 VAL A O 1
ATOM 716 N N . PHE A 1 96 ? 12.882 8.060 -19.345 1.00 89.12 96 PHE A N 1
ATOM 717 C CA . PHE A 1 96 ? 12.610 7.197 -20.478 1.00 89.12 96 PHE A CA 1
ATOM 718 C C . PHE A 1 96 ? 12.159 5.842 -19.961 1.00 89.12 96 PHE A C 1
ATOM 720 O O . PHE A 1 96 ? 12.857 5.189 -19.186 1.00 89.12 96 PHE A O 1
ATOM 727 N N . PHE A 1 97 ? 10.987 5.419 -20.410 1.00 91.62 97 PHE A N 1
ATOM 728 C CA . PHE A 1 97 ? 10.544 4.047 -20.268 1.00 91.62 97 PHE A CA 1
ATOM 729 C C . PHE A 1 97 ? 10.806 3.326 -21.580 1.00 91.62 97 PHE A C 1
ATOM 731 O O . PHE A 1 97 ? 10.299 3.763 -22.612 1.00 91.62 97 PHE A O 1
ATOM 738 N N . THR A 1 98 ? 11.592 2.251 -21.544 1.00 89.06 98 THR A N 1
ATOM 739 C CA . THR A 1 98 ? 11.916 1.458 -22.734 1.00 89.06 98 THR A CA 1
ATOM 740 C C . THR A 1 98 ? 11.676 -0.024 -22.499 1.00 89.06 98 THR A C 1
ATOM 742 O O . THR A 1 98 ? 12.068 -0.578 -21.475 1.00 89.06 98 THR A O 1
ATOM 745 N N . ILE A 1 99 ? 11.085 -0.689 -23.490 1.00 89.25 99 ILE A N 1
ATOM 746 C CA . ILE A 1 99 ? 10.980 -2.149 -23.547 1.00 89.25 99 ILE A CA 1
ATOM 747 C C . ILE A 1 99 ? 11.893 -2.662 -24.666 1.00 89.25 99 ILE A C 1
ATOM 749 O O . ILE A 1 99 ? 11.674 -2.369 -25.846 1.00 89.25 99 ILE A O 1
ATOM 753 N N . HIS A 1 100 ? 12.896 -3.453 -24.290 1.00 83.88 100 HIS A N 1
ATOM 754 C CA . HIS A 1 100 ? 13.790 -4.175 -25.194 1.00 83.88 100 HIS A CA 1
ATOM 755 C C . HIS A 1 100 ? 13.364 -5.639 -25.320 1.00 83.88 100 HIS A C 1
ATOM 757 O O . HIS A 1 100 ? 12.844 -6.220 -24.367 1.00 83.88 100 HIS A O 1
ATOM 763 N N . ASN A 1 101 ? 13.625 -6.259 -26.471 1.00 78.50 101 ASN A N 1
ATOM 764 C CA . ASN A 1 101 ? 13.519 -7.714 -26.620 1.00 78.50 101 ASN A CA 1
ATOM 765 C C . ASN A 1 101 ? 14.799 -8.441 -26.156 1.00 78.50 101 ASN A C 1
ATOM 767 O O . ASN A 1 101 ? 15.761 -7.818 -25.709 1.00 78.50 101 ASN A O 1
ATOM 771 N N . GLU A 1 102 ? 14.827 -9.767 -26.299 1.00 69.88 102 GLU A N 1
ATOM 772 C CA . GLU A 1 102 ? 15.941 -10.632 -25.875 1.00 69.88 102 GLU A CA 1
ATOM 773 C C . GLU A 1 102 ? 17.296 -10.351 -26.540 1.00 69.88 102 GLU A C 1
ATOM 775 O O . GLU A 1 102 ? 18.332 -10.758 -26.022 1.00 69.88 102 GLU A O 1
ATOM 780 N N . HIS A 1 103 ? 17.298 -9.631 -27.663 1.00 72.19 103 HIS A N 1
ATOM 781 C CA . HIS A 1 103 ? 18.505 -9.190 -28.360 1.00 72.19 103 HIS A CA 1
ATOM 782 C C . HIS A 1 103 ? 18.863 -7.727 -28.050 1.00 72.19 103 HIS A C 1
ATOM 784 O O . HIS A 1 103 ? 19.633 -7.113 -28.784 1.00 72.19 103 HIS A O 1
ATOM 790 N N . CYS A 1 104 ? 18.275 -7.143 -27.000 1.00 65.56 104 CYS A N 1
ATOM 791 C CA . CYS A 1 104 ? 18.396 -5.730 -26.623 1.00 65.56 104 CYS A CA 1
ATOM 792 C C . CYS A 1 104 ? 17.960 -4.742 -27.722 1.00 65.56 104 CYS A C 1
ATOM 794 O O . CYS A 1 104 ? 18.202 -3.537 -27.615 1.00 65.56 104 CYS A O 1
ATOM 796 N N . THR A 1 105 ? 17.277 -5.218 -28.766 1.00 69.75 105 THR A N 1
ATOM 797 C CA . THR A 1 105 ? 16.770 -4.359 -29.839 1.00 69.75 105 THR A CA 1
ATOM 798 C C . THR A 1 105 ? 15.464 -3.694 -29.409 1.00 69.75 105 THR A C 1
ATOM 800 O O . THR A 1 105 ? 14.602 -4.317 -28.781 1.00 69.75 105 THR A O 1
ATOM 803 N N . ARG A 1 106 ? 15.350 -2.395 -29.709 1.00 63.00 106 ARG A N 1
ATOM 804 C CA . ARG A 1 106 ? 14.175 -1.576 -29.387 1.00 63.00 106 ARG A CA 1
ATOM 805 C C . ARG A 1 106 ? 13.006 -1.992 -30.277 1.00 63.00 106 ARG A C 1
ATOM 807 O O . ARG A 1 106 ? 13.188 -2.182 -31.479 1.00 63.00 106 ARG A O 1
ATOM 814 N N . LEU A 1 107 ? 11.821 -2.125 -29.693 1.00 68.19 107 LEU A N 1
ATOM 815 C CA . LEU A 1 107 ? 10.599 -2.403 -30.442 1.00 68.19 107 LEU A CA 1
ATOM 816 C C . LEU A 1 107 ? 10.004 -1.074 -30.960 1.00 68.19 107 LEU A C 1
ATOM 818 O O . LEU A 1 107 ? 10.259 -0.013 -30.384 1.00 68.19 107 LEU A O 1
ATOM 822 N N . PRO A 1 108 ? 9.221 -1.083 -32.051 1.00 60.97 108 PRO A N 1
ATOM 823 C CA . PRO A 1 108 ? 8.483 0.104 -32.480 1.00 60.97 108 PRO A CA 1
ATOM 824 C C . PRO A 1 108 ? 7.512 0.536 -31.369 1.00 60.97 108 PRO A C 1
ATOM 826 O O . PRO A 1 108 ? 6.866 -0.322 -30.774 1.00 60.97 108 PRO A O 1
ATOM 829 N N . GLU A 1 109 ? 7.429 1.840 -31.080 1.00 63.72 109 GLU A N 1
ATOM 830 C CA . GLU A 1 109 ? 6.544 2.421 -30.044 1.00 63.72 109 GLU A CA 1
ATOM 831 C C . GLU A 1 109 ? 6.802 1.933 -28.602 1.00 63.72 109 GLU A C 1
ATOM 833 O O . GLU A 1 109 ? 5.974 2.125 -27.715 1.00 63.72 109 GLU A O 1
ATOM 838 N N . SER A 1 110 ? 7.966 1.335 -28.330 1.00 71.75 110 SER A N 1
ATOM 839 C CA . SER A 1 110 ? 8.286 0.773 -27.011 1.00 71.75 110 SER A CA 1
ATOM 840 C C . SER A 1 110 ? 9.144 1.659 -26.119 1.00 71.75 110 SER A C 1
ATOM 842 O O . SER A 1 110 ? 9.464 1.262 -24.997 1.00 71.75 110 SER A O 1
ATOM 844 N N . THR A 1 111 ? 9.508 2.842 -26.618 1.00 80.69 111 THR A N 1
ATOM 845 C CA . THR A 1 111 ? 10.180 3.894 -25.860 1.00 80.69 111 THR A CA 1
ATOM 846 C C . THR A 1 111 ? 9.306 5.133 -25.838 1.00 80.69 111 THR A C 1
ATOM 848 O O . THR A 1 111 ? 8.956 5.665 -26.892 1.00 80.69 111 THR A O 1
ATOM 851 N N . PHE A 1 112 ? 9.011 5.642 -24.650 1.00 84.75 112 PHE A N 1
ATOM 852 C CA . PHE A 1 112 ? 8.386 6.950 -24.492 1.00 84.75 112 PHE A CA 1
ATOM 853 C C . PHE A 1 112 ? 8.876 7.640 -23.223 1.00 84.75 112 PHE A C 1
ATOM 855 O O . PHE A 1 112 ? 9.362 7.011 -22.281 1.00 84.75 112 PHE A O 1
ATOM 862 N N . ILE A 1 113 ? 8.758 8.966 -23.222 1.00 84.88 113 ILE A N 1
ATOM 863 C CA . ILE A 1 113 ? 9.061 9.782 -22.051 1.00 84.88 113 ILE A CA 1
ATOM 864 C C . ILE A 1 113 ? 7.840 9.762 -21.141 1.00 84.88 113 ILE A C 1
ATOM 866 O O . ILE A 1 113 ? 6.722 10.067 -21.561 1.00 84.88 113 ILE A O 1
ATOM 870 N N . ILE A 1 114 ? 8.068 9.405 -19.885 1.00 89.81 114 ILE A N 1
ATOM 871 C CA . ILE A 1 114 ? 7.049 9.421 -18.849 1.00 89.81 114 ILE A CA 1
ATOM 872 C C . ILE A 1 114 ? 6.669 10.879 -18.550 1.00 89.81 114 ILE A C 1
ATOM 874 O O . ILE A 1 114 ? 7.530 11.732 -18.329 1.00 89.81 114 ILE A O 1
ATOM 878 N N . GLN A 1 115 ? 5.369 11.172 -18.538 1.00 87.56 115 GLN A N 1
ATOM 879 C CA . GLN A 1 115 ? 4.871 12.536 -18.366 1.00 87.56 115 GLN A CA 1
ATOM 880 C C . GLN A 1 115 ? 4.951 13.009 -16.910 1.00 87.56 115 GLN A C 1
ATOM 882 O O . GLN A 1 115 ? 4.874 12.220 -15.968 1.00 87.56 115 GLN A O 1
ATOM 887 N N . ARG A 1 116 ? 5.038 14.324 -16.701 1.00 87.00 116 ARG A N 1
ATOM 888 C CA . ARG A 1 116 ? 4.924 14.912 -15.363 1.00 87.00 116 ARG A CA 1
ATOM 889 C C . ARG A 1 116 ? 3.511 14.710 -14.812 1.00 87.00 116 ARG A C 1
ATOM 891 O O . ARG A 1 116 ? 2.536 14.999 -15.497 1.00 87.00 116 ARG A O 1
ATOM 898 N N . THR A 1 117 ? 3.413 14.315 -13.546 1.00 86.94 117 THR A N 1
ATOM 899 C CA . THR A 1 117 ? 2.126 14.111 -12.859 1.00 86.94 117 THR A CA 1
ATOM 900 C C . THR A 1 117 ? 1.711 15.319 -12.021 1.00 86.94 117 THR A C 1
ATOM 902 O O . THR A 1 117 ? 0.527 15.566 -11.825 1.00 86.94 117 THR A O 1
ATOM 905 N N . GLY A 1 118 ? 2.683 16.089 -11.519 1.00 81.75 118 GLY A N 1
ATOM 906 C CA . GLY A 1 118 ? 2.448 17.156 -10.549 1.00 81.75 118 GLY A CA 1
ATOM 907 C C . GLY A 1 118 ? 2.656 16.689 -9.109 1.00 81.75 118 GLY A C 1
ATOM 908 O O . GLY A 1 118 ? 3.094 15.567 -8.841 1.00 81.75 118 GLY A O 1
ATOM 909 N N . GLN A 1 119 ? 2.397 17.584 -8.162 1.00 79.50 119 GLN A N 1
ATOM 910 C CA . GLN A 1 119 ? 2.709 17.349 -6.756 1.00 79.50 119 G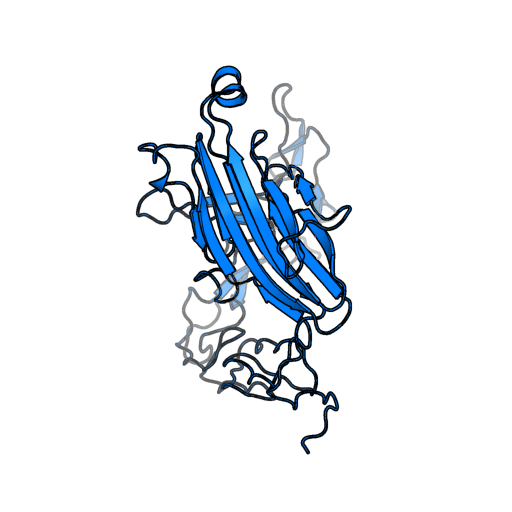LN A CA 1
ATOM 911 C C . GLN A 1 119 ? 1.707 16.361 -6.145 1.00 79.50 119 GLN A C 1
ATOM 913 O O . GLN A 1 119 ? 0.509 16.612 -6.164 1.00 79.50 119 GLN A O 1
ATOM 918 N N . ASN A 1 120 ? 2.203 15.236 -5.620 1.00 78.56 120 ASN A N 1
ATOM 919 C CA . ASN A 1 120 ? 1.409 14.178 -4.973 1.00 78.56 120 ASN A CA 1
ATOM 920 C C . ASN A 1 120 ? 0.306 13.529 -5.839 1.00 78.56 120 ASN A C 1
ATOM 922 O O . ASN A 1 120 ? -0.618 12.925 -5.303 1.00 78.56 120 ASN A O 1
ATOM 926 N N . VAL A 1 121 ? 0.411 13.605 -7.167 1.00 87.94 121 VAL A N 1
ATOM 927 C CA . VAL A 1 121 ? -0.513 12.933 -8.097 1.00 87.94 121 VAL A CA 1
ATOM 928 C C . VAL A 1 121 ? 0.144 11.672 -8.654 1.00 87.94 121 VAL A C 1
ATOM 930 O O . VAL A 1 121 ? 1.271 11.740 -9.141 1.00 87.94 121 VAL A O 1
ATOM 933 N N . LEU A 1 122 ? -0.546 10.532 -8.600 1.00 91.38 122 LEU A N 1
ATOM 934 C CA . LEU A 1 122 ? -0.077 9.270 -9.181 1.00 91.38 122 LEU A CA 1
ATOM 935 C C . LEU A 1 122 ? -0.722 9.042 -10.544 1.00 91.38 122 LEU A C 1
ATOM 937 O O . LEU A 1 122 ? -1.948 9.068 -10.645 1.00 91.38 122 LEU A O 1
ATOM 941 N N . TYR A 1 123 ? 0.086 8.784 -11.571 1.00 93.12 123 TYR A N 1
ATOM 942 C CA . TYR A 1 123 ? -0.390 8.361 -12.891 1.00 93.12 123 TYR A CA 1
ATOM 943 C C . TYR A 1 123 ? -0.055 6.895 -13.130 1.00 93.12 123 TYR A C 1
ATOM 945 O O . TYR A 1 123 ? 0.974 6.401 -12.671 1.00 93.12 123 TYR A O 1
ATOM 953 N N . ASN A 1 124 ? -0.935 6.215 -13.862 1.00 94.50 124 ASN A N 1
ATOM 954 C CA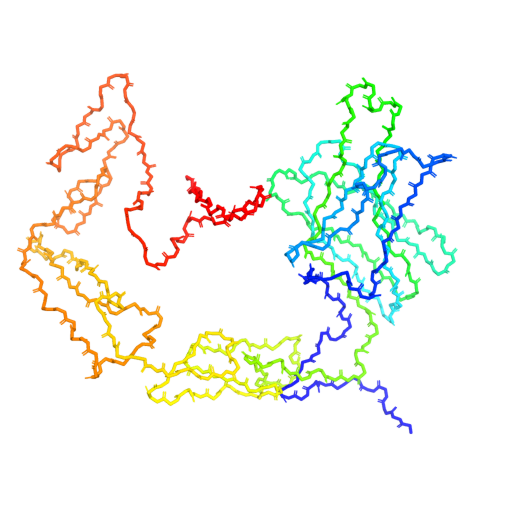 . ASN A 1 124 ? -0.721 4.851 -14.320 1.00 94.50 124 ASN A CA 1
ATOM 955 C C . ASN A 1 124 ? -0.328 4.872 -15.798 1.00 94.50 124 ASN A C 1
ATOM 957 O O . ASN A 1 124 ? -1.027 5.466 -16.618 1.00 94.50 124 ASN A O 1
ATOM 961 N N . VAL A 1 125 ? 0.773 4.208 -16.124 1.00 92.62 125 VAL A N 1
ATOM 962 C CA . VAL A 1 125 ? 1.220 3.960 -17.496 1.00 92.62 125 VAL A CA 1
ATOM 963 C C . VAL A 1 125 ? 1.032 2.489 -17.780 1.00 92.62 125 VAL A C 1
ATOM 965 O O . VAL A 1 125 ? 1.369 1.671 -16.927 1.00 92.62 125 VAL A O 1
ATOM 968 N N . SER A 1 126 ? 0.563 2.146 -18.976 1.00 92.56 126 SER A N 1
ATOM 969 C CA . SER A 1 126 ? 0.500 0.758 -19.406 1.00 92.56 126 SER A CA 1
ATOM 970 C C . SER A 1 126 ? 0.987 0.579 -20.844 1.00 92.56 126 SER A C 1
ATOM 972 O O . SER A 1 126 ? 0.871 1.483 -21.672 1.00 92.56 126 SER A O 1
ATOM 974 N N . ALA A 1 127 ? 1.615 -0.564 -21.117 1.00 89.62 127 ALA A N 1
ATOM 975 C CA . ALA A 1 127 ? 2.144 -0.919 -22.427 1.00 89.62 127 ALA A CA 1
ATOM 976 C C . ALA A 1 127 ? 1.990 -2.430 -22.679 1.00 89.62 127 ALA A C 1
ATOM 978 O O . ALA A 1 127 ? 2.332 -3.240 -21.807 1.00 89.62 127 ALA A O 1
ATOM 979 N N . PRO A 1 128 ? 1.501 -2.841 -23.862 1.00 89.88 128 PRO A N 1
ATOM 980 C CA . PRO A 1 128 ? 1.279 -4.247 -24.167 1.00 89.88 128 PRO A CA 1
ATOM 981 C C . PRO A 1 128 ? 2.603 -5.014 -24.261 1.00 89.88 128 PRO A C 1
ATOM 983 O O . PRO A 1 128 ? 3.585 -4.541 -24.834 1.00 89.88 128 PRO A O 1
ATOM 986 N N . LEU A 1 129 ? 2.607 -6.245 -23.752 1.00 88.25 129 LEU A N 1
ATOM 987 C CA . LEU A 1 129 ? 3.722 -7.182 -23.851 1.00 88.25 129 LEU A CA 1
ATOM 988 C C . LEU A 1 129 ? 3.240 -8.461 -24.522 1.00 88.25 129 LEU A C 1
ATOM 990 O O . LEU A 1 129 ? 2.375 -9.153 -23.997 1.00 88.25 129 LEU A O 1
ATOM 994 N N . ARG A 1 130 ? 3.813 -8.814 -25.670 1.00 87.56 130 ARG A N 1
ATOM 995 C CA . ARG A 1 130 ? 3.525 -10.111 -26.298 1.00 87.56 130 ARG A CA 1
ATOM 996 C C . ARG A 1 130 ? 4.245 -11.235 -25.560 1.00 87.56 130 ARG A C 1
ATOM 998 O O . ARG A 1 130 ? 5.067 -10.988 -24.680 1.00 87.56 130 ARG A O 1
ATOM 1005 N N . LYS A 1 131 ? 3.955 -12.482 -25.908 1.00 88.94 131 LYS A N 1
ATOM 1006 C CA . LYS A 1 131 ? 4.774 -13.626 -25.496 1.00 88.94 131 LYS A CA 1
ATOM 1007 C C . LYS A 1 131 ? 6.230 -13.440 -25.956 1.00 88.94 131 LYS A C 1
ATOM 1009 O O . LYS A 1 131 ? 6.478 -13.227 -27.141 1.00 88.94 131 LYS A O 1
ATOM 1014 N N . GLY A 1 132 ? 7.189 -13.581 -25.041 1.00 87.38 132 GLY A N 1
ATOM 1015 C CA . GLY A 1 132 ? 8.616 -13.429 -25.330 1.00 87.38 132 GLY A CA 1
ATOM 1016 C C . GLY A 1 132 ? 9.448 -12.998 -24.123 1.00 87.38 132 GLY A C 1
ATOM 1017 O O . GLY A 1 132 ? 8.931 -12.780 -23.029 1.00 87.38 132 GLY A O 1
ATOM 1018 N N . ARG A 1 133 ? 10.759 -12.862 -24.329 1.00 86.75 133 ARG A N 1
ATOM 1019 C CA . ARG A 1 133 ? 11.695 -12.346 -23.324 1.00 86.75 133 ARG A CA 1
ATOM 1020 C C . ARG A 1 133 ? 11.943 -10.860 -23.541 1.00 86.75 133 ARG A C 1
ATOM 1022 O O . ARG A 1 133 ? 12.188 -10.434 -24.672 1.00 86.75 133 ARG A O 1
ATOM 1029 N N . TYR A 1 134 ? 11.913 -10.102 -22.451 1.00 87.19 134 TYR A N 1
ATOM 1030 C CA . TYR A 1 134 ? 12.062 -8.654 -22.475 1.00 87.19 134 TYR A CA 1
ATOM 1031 C C . TYR A 1 134 ? 12.979 -8.159 -21.363 1.00 87.19 134 TYR A C 1
ATOM 1033 O O . TYR A 1 134 ? 13.066 -8.759 -20.288 1.00 87.19 134 TYR A O 1
ATOM 1041 N N . VAL A 1 135 ? 13.609 -7.019 -21.627 1.00 88.69 135 VAL A N 1
ATOM 1042 C CA . VAL A 1 135 ? 14.263 -6.186 -20.618 1.00 88.69 135 VAL A CA 1
ATOM 1043 C C . VAL A 1 135 ? 13.543 -4.846 -20.612 1.00 88.69 135 VAL A C 1
ATOM 1045 O O . VAL A 1 135 ? 13.566 -4.117 -21.602 1.00 88.69 135 VAL A O 1
ATOM 1048 N N . ILE A 1 136 ? 12.865 -4.545 -19.511 1.00 90.75 136 ILE A N 1
ATOM 1049 C CA . ILE A 1 136 ? 12.186 -3.265 -19.308 1.00 90.75 136 ILE A CA 1
ATOM 1050 C C . ILE A 1 136 ? 13.115 -2.354 -18.527 1.00 90.75 136 ILE A C 1
ATOM 1052 O O . ILE A 1 136 ? 13.707 -2.796 -17.543 1.00 90.75 136 ILE A O 1
ATOM 1056 N N . GLN A 1 137 ? 13.242 -1.102 -18.956 1.00 91.31 137 GLN A N 1
ATOM 1057 C CA . GLN A 1 137 ? 14.120 -0.126 -18.332 1.00 91.31 137 GLN A CA 1
ATOM 1058 C C . GLN A 1 137 ? 13.407 1.195 -18.054 1.00 91.31 137 GLN A C 1
ATOM 1060 O O . GLN A 1 137 ? 12.694 1.725 -18.908 1.00 91.31 137 GLN A O 1
ATOM 1065 N N . TRP A 1 138 ? 13.657 1.731 -16.862 1.00 94.31 138 TRP A N 1
ATOM 1066 C CA . TRP A 1 138 ? 13.405 3.120 -16.505 1.00 94.31 138 TRP A CA 1
ATOM 1067 C C . TRP A 1 138 ? 14.758 3.803 -16.399 1.00 94.31 138 TRP A C 1
ATOM 1069 O O . TRP A 1 138 ? 15.546 3.501 -15.502 1.00 94.31 138 TRP A O 1
ATOM 1079 N N . GLU A 1 139 ? 15.029 4.706 -17.326 1.00 90.12 139 GLU A N 1
ATOM 1080 C CA . GLU A 1 139 ? 16.280 5.446 -17.387 1.00 90.12 139 GLU A CA 1
ATOM 1081 C C . GLU A 1 139 ? 15.996 6.923 -17.151 1.00 90.12 139 GLU A C 1
ATOM 1083 O O . GLU A 1 139 ? 15.196 7.549 -17.848 1.00 90.12 139 GLU A O 1
ATOM 1088 N N . MET A 1 140 ? 16.645 7.479 -16.137 1.00 88.75 140 MET A N 1
ATOM 1089 C CA . MET A 1 140 ? 16.613 8.904 -15.844 1.00 88.75 140 MET A CA 1
ATOM 1090 C C . MET A 1 140 ? 17.983 9.496 -16.104 1.00 88.75 140 MET A C 1
ATOM 1092 O O . MET A 1 140 ? 18.979 8.977 -15.611 1.00 88.75 140 MET A O 1
ATOM 1096 N N . PHE A 1 141 ? 18.011 10.596 -16.845 1.00 77.88 141 PHE A N 1
ATOM 1097 C CA . PHE A 1 141 ? 19.225 11.323 -17.182 1.00 77.88 141 PHE A CA 1
ATOM 1098 C C . PHE A 1 141 ? 18.995 12.815 -16.967 1.00 77.88 141 PHE A C 1
ATOM 1100 O O . PHE A 1 141 ? 17.935 13.347 -17.311 1.00 77.88 141 PHE A O 1
ATOM 1107 N N . VAL A 1 142 ? 19.998 13.486 -16.407 1.00 74.56 142 VAL A N 1
ATOM 1108 C CA . VAL A 1 142 ? 20.023 14.942 -16.265 1.00 74.56 142 VAL A CA 1
ATOM 1109 C C . VAL A 1 142 ? 21.211 15.477 -17.052 1.00 74.56 142 VAL A C 1
ATOM 1111 O O . VAL A 1 142 ? 22.361 15.244 -16.678 1.00 74.56 142 VAL A O 1
ATOM 1114 N N . ASP A 1 143 ? 20.923 16.212 -18.129 1.00 66.88 143 ASP A N 1
ATOM 1115 C CA . ASP A 1 143 ? 21.960 16.867 -18.929 1.00 66.88 143 ASP A CA 1
ATOM 1116 C C . ASP A 1 143 ? 22.670 17.953 -18.109 1.00 66.88 143 ASP 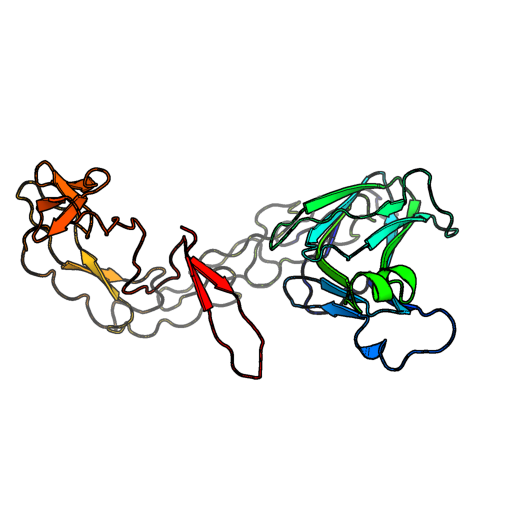A C 1
ATOM 1118 O O . ASP A 1 143 ? 22.040 18.888 -17.605 1.00 66.88 143 ASP A O 1
ATOM 1122 N N . GLU A 1 144 ? 23.992 17.831 -18.003 1.00 63.62 144 GLU A N 1
ATOM 1123 C CA . GLU A 1 144 ? 24.865 18.771 -17.296 1.00 63.62 144 GLU A CA 1
ATOM 1124 C C . GLU A 1 144 ? 25.041 20.084 -18.077 1.00 63.62 144 GLU A C 1
ATOM 1126 O O . GLU A 1 144 ? 25.220 21.145 -17.482 1.00 63.62 144 GLU A O 1
ATOM 1131 N N . ASN A 1 145 ? 24.921 20.042 -19.408 1.00 64.50 145 ASN A N 1
ATOM 1132 C CA . ASN A 1 145 ? 25.304 21.160 -20.266 1.00 64.50 145 ASN A CA 1
ATOM 1133 C C . ASN A 1 145 ? 24.156 22.149 -20.499 1.00 64.50 145 ASN A C 1
ATOM 1135 O O . ASN A 1 145 ? 24.199 23.300 -20.062 1.00 64.50 145 ASN A O 1
ATOM 1139 N N . THR A 1 146 ? 23.114 21.718 -21.208 1.00 57.38 146 THR A N 1
ATOM 1140 C CA . THR A 1 146 ? 22.095 22.629 -21.751 1.00 57.38 146 THR A CA 1
ATOM 1141 C C . THR A 1 146 ? 21.071 23.011 -20.687 1.00 57.38 146 THR A C 1
ATOM 1143 O O . THR A 1 146 ? 20.696 24.176 -20.557 1.00 57.38 146 THR A O 1
ATOM 1146 N N . PHE A 1 147 ? 20.633 22.033 -19.891 1.00 56.06 147 PHE A N 1
ATOM 1147 C CA . PHE A 1 147 ? 19.632 22.241 -18.843 1.00 56.06 147 PHE A CA 1
ATOM 1148 C C . PHE A 1 147 ? 20.232 22.798 -17.548 1.00 56.06 147 PHE A C 1
ATOM 1150 O O . PHE A 1 147 ? 19.608 23.661 -16.927 1.00 56.06 147 PHE A O 1
ATOM 1157 N N . GLY A 1 148 ? 21.446 22.373 -17.176 1.00 58.97 148 GLY A N 1
ATOM 1158 C CA . GLY A 1 148 ? 22.168 22.896 -16.010 1.00 58.97 148 GLY A CA 1
ATOM 1159 C C . GLY A 1 148 ? 22.432 24.404 -16.096 1.00 58.97 148 GLY A C 1
ATOM 1160 O O . GLY A 1 148 ? 22.187 25.125 -15.127 1.00 58.97 148 GLY A O 1
ATOM 1161 N N . TYR A 1 149 ? 22.827 24.905 -17.274 1.00 58.28 149 TYR A N 1
ATOM 1162 C CA . TYR A 1 149 ? 23.077 26.335 -17.502 1.00 58.28 149 TYR A CA 1
ATOM 1163 C C . TYR A 1 149 ? 21.799 27.192 -17.461 1.00 58.28 149 TYR A C 1
ATOM 1165 O O . TYR A 1 149 ? 21.813 28.300 -16.930 1.00 58.28 149 TYR A O 1
ATOM 1173 N N . LEU A 1 150 ? 20.683 26.687 -18.002 1.00 57.56 150 LEU A N 1
ATOM 1174 C CA . LEU A 1 150 ? 19.433 27.449 -18.132 1.00 57.56 150 LEU A CA 1
ATOM 1175 C C . LEU A 1 150 ? 18.536 27.394 -16.885 1.00 57.56 150 LEU A C 1
ATOM 1177 O O . LEU A 1 150 ? 17.815 28.353 -16.610 1.00 57.56 150 LEU A O 1
ATOM 1181 N N . PHE A 1 151 ? 18.554 26.288 -16.135 1.00 58.31 151 PHE A N 1
ATOM 1182 C CA . PHE A 1 151 ? 17.580 26.023 -15.064 1.00 58.31 151 PHE A CA 1
ATOM 1183 C C . PHE A 1 151 ? 18.212 25.668 -13.708 1.00 58.31 151 PHE A C 1
ATOM 1185 O O . PHE A 1 151 ? 17.487 25.380 -12.741 1.00 58.31 151 PHE A O 1
ATOM 1192 N N . GLY A 1 152 ? 19.545 25.738 -13.627 1.00 61.25 152 GLY A N 1
ATOM 1193 C CA . GLY A 1 152 ? 20.350 25.324 -12.483 1.00 61.25 152 GLY A CA 1
ATOM 1194 C C . GLY A 1 152 ? 20.548 23.808 -12.423 1.00 61.25 152 GLY A C 1
ATOM 1195 O O . GLY A 1 152 ? 19.785 23.036 -13.002 1.00 61.25 152 GLY A O 1
ATOM 1196 N N . ASN A 1 153 ? 21.564 23.372 -11.677 1.00 64.50 153 ASN A N 1
ATOM 1197 C CA . ASN A 1 153 ? 21.830 21.957 -11.413 1.00 64.50 153 ASN A CA 1
ATOM 1198 C C . ASN A 1 153 ? 20.704 21.361 -10.559 1.00 64.50 153 ASN A C 1
ATOM 1200 O O . ASN A 1 153 ? 20.709 21.484 -9.333 1.00 64.50 153 ASN A O 1
ATOM 1204 N N . ARG A 1 154 ? 19.713 20.741 -11.205 1.00 74.44 154 ARG A N 1
ATOM 1205 C CA . ARG A 1 154 ? 18.578 20.104 -10.528 1.00 74.44 154 ARG A CA 1
ATOM 1206 C C . ARG A 1 154 ? 18.719 18.592 -10.530 1.00 74.44 154 ARG A C 1
ATOM 1208 O O . ARG A 1 154 ? 19.188 18.000 -11.492 1.00 74.44 154 ARG A O 1
ATOM 1215 N N . VAL A 1 155 ? 18.295 17.980 -9.433 1.00 82.19 155 VAL A N 1
ATOM 1216 C CA . VAL A 1 155 ? 18.243 16.525 -9.283 1.00 82.19 155 VAL A CA 1
ATOM 1217 C C . VAL A 1 155 ? 16.907 16.050 -9.840 1.00 82.19 155 VAL A C 1
ATOM 1219 O O . VAL A 1 155 ? 15.865 16.553 -9.424 1.00 82.19 155 VAL A O 1
ATOM 1222 N N . ALA A 1 156 ? 16.928 15.102 -10.774 1.00 86.31 156 ALA A N 1
ATOM 1223 C CA . ALA A 1 156 ? 15.710 14.457 -11.244 1.00 86.31 156 ALA A CA 1
ATOM 1224 C C . ALA A 1 156 ? 15.236 13.429 -10.216 1.00 86.31 156 ALA A C 1
ATOM 1226 O O . ALA A 1 156 ? 16.048 12.712 -9.624 1.00 86.31 156 ALA A O 1
ATOM 1227 N N . SER A 1 157 ? 13.922 13.345 -10.014 1.00 91.44 157 SER A N 1
ATOM 1228 C CA . SER A 1 157 ? 13.324 12.397 -9.079 1.00 91.44 157 SER A CA 1
ATOM 1229 C C . SER A 1 157 ? 12.005 11.804 -9.578 1.00 91.44 157 SER A C 1
ATOM 1231 O O . SER A 1 157 ? 11.149 12.507 -10.118 1.00 91.44 157 SER A O 1
ATOM 1233 N N . ILE A 1 158 ? 11.840 10.494 -9.383 1.00 94.00 158 ILE A N 1
ATOM 1234 C CA . ILE A 1 158 ? 10.598 9.755 -9.645 1.00 94.00 158 ILE A CA 1
ATOM 1235 C C . ILE A 1 158 ? 10.293 8.836 -8.468 1.00 94.00 158 ILE A C 1
ATOM 1237 O O . ILE A 1 158 ? 11.191 8.219 -7.894 1.00 94.00 158 ILE A O 1
ATOM 1241 N N . LYS A 1 159 ? 9.013 8.713 -8.129 1.00 95.12 159 LYS A N 1
ATOM 1242 C CA . LYS A 1 159 ? 8.519 7.701 -7.195 1.00 95.12 159 LYS A CA 1
ATOM 1243 C C . LYS A 1 159 ? 7.717 6.674 -7.973 1.00 95.12 159 LYS A C 1
ATOM 1245 O O . LYS A 1 159 ? 6.771 7.067 -8.644 1.00 95.12 159 LYS A O 1
ATOM 1250 N N . ILE A 1 160 ? 8.059 5.395 -7.872 1.00 95.94 160 ILE A N 1
ATOM 1251 C CA . ILE A 1 160 ? 7.265 4.286 -8.417 1.00 95.94 160 ILE A CA 1
ATOM 1252 C C . ILE A 1 160 ? 6.616 3.558 -7.242 1.00 95.94 160 ILE A C 1
ATOM 1254 O O . ILE A 1 160 ? 7.316 3.055 -6.366 1.00 95.94 160 ILE A O 1
ATOM 1258 N N . THR A 1 161 ? 5.288 3.525 -7.192 1.00 94.81 161 THR A N 1
ATOM 1259 C CA . THR A 1 161 ? 4.543 2.897 -6.087 1.00 94.81 161 THR A CA 1
ATOM 1260 C C . THR A 1 161 ? 4.208 1.441 -6.382 1.00 94.81 161 THR A C 1
ATOM 1262 O O . THR A 1 161 ? 4.250 0.606 -5.483 1.00 94.81 161 THR A O 1
ATOM 1265 N N . GLU A 1 162 ? 3.925 1.118 -7.643 1.00 95.31 162 GLU A N 1
ATOM 1266 C CA . GLU A 1 162 ? 3.551 -0.229 -8.075 1.00 95.31 162 GLU A CA 1
ATOM 1267 C C . GLU A 1 162 ? 4.092 -0.505 -9.480 1.00 95.31 162 GLU A C 1
ATOM 1269 O O . GLU A 1 162 ? 3.976 0.345 -10.361 1.00 95.31 162 GLU A O 1
ATOM 1274 N N . ILE A 1 163 ? 4.640 -1.703 -9.698 1.00 94.81 163 ILE A N 1
ATOM 1275 C CA . ILE A 1 163 ? 4.911 -2.272 -11.023 1.00 94.81 163 ILE A CA 1
ATOM 1276 C C . ILE A 1 163 ? 4.146 -3.585 -11.126 1.00 94.81 163 ILE A C 1
ATOM 1278 O O . ILE A 1 163 ? 4.307 -4.475 -10.293 1.00 94.81 163 ILE A O 1
ATOM 1282 N N . ARG A 1 164 ? 3.341 -3.733 -12.170 1.00 93.00 164 ARG A N 1
ATOM 1283 C CA . ARG A 1 164 ? 2.516 -4.909 -12.418 1.00 93.00 164 ARG A CA 1
ATOM 1284 C C . ARG A 1 164 ? 2.732 -5.411 -13.838 1.00 93.00 164 ARG A C 1
ATOM 1286 O O . ARG A 1 164 ? 2.607 -4.653 -14.790 1.00 93.00 164 ARG A O 1
ATOM 1293 N N . ILE A 1 165 ? 3.036 -6.695 -13.988 1.00 91.56 165 ILE A N 1
ATOM 1294 C CA . ILE A 1 165 ? 3.237 -7.358 -15.279 1.00 91.56 165 ILE A CA 1
ATOM 1295 C C . ILE A 1 165 ? 2.272 -8.524 -15.378 1.00 91.56 165 ILE A C 1
ATOM 1297 O O . ILE A 1 165 ? 2.275 -9.399 -14.516 1.00 91.56 165 ILE A O 1
ATOM 1301 N N . ARG A 1 166 ? 1.471 -8.558 -16.439 1.00 90.12 166 ARG A N 1
ATOM 1302 C CA . ARG A 1 166 ? 0.607 -9.683 -16.801 1.00 90.12 166 ARG A CA 1
ATOM 1303 C C . ARG A 1 166 ? 1.255 -10.511 -17.906 1.00 90.12 166 ARG A C 1
ATOM 1305 O O . ARG A 1 166 ? 1.840 -9.949 -18.825 1.00 90.12 166 ARG A O 1
ATOM 1312 N N . GLY A 1 167 ? 1.069 -11.826 -17.829 1.00 84.81 167 GLY A N 1
ATOM 1313 C CA . GLY A 1 167 ? 1.561 -12.821 -18.785 1.00 84.81 167 GLY A CA 1
ATOM 1314 C C . GLY A 1 167 ? 2.846 -13.546 -18.353 1.00 84.81 167 GLY A C 1
ATOM 1315 O O . GLY A 1 167 ? 3.336 -14.415 -19.084 1.00 84.81 167 GLY A O 1
ATOM 1316 N N . THR A 1 168 ? 3.374 -13.233 -17.164 1.00 80.94 168 THR A N 1
ATOM 1317 C CA . THR A 1 168 ? 4.567 -13.880 -16.598 1.00 80.94 168 THR A CA 1
ATOM 1318 C C . THR A 1 168 ? 4.343 -15.388 -16.418 1.00 80.94 168 THR A C 1
ATOM 1320 O O . THR A 1 168 ? 3.195 -15.853 -16.475 1.00 80.94 168 THR A O 1
ATOM 1323 N N . PRO A 1 169 ? 5.413 -16.194 -16.254 1.00 72.12 169 PRO A N 1
ATOM 1324 C CA . PRO A 1 169 ? 5.268 -17.632 -16.088 1.00 72.12 169 PRO A CA 1
ATOM 1325 C C . PRO A 1 169 ? 4.293 -17.928 -14.946 1.00 72.12 169 PRO A C 1
ATOM 1327 O O . PRO A 1 169 ? 4.375 -17.266 -13.907 1.00 72.12 169 PRO A O 1
ATOM 1330 N N . PRO A 1 170 ? 3.366 -18.886 -15.117 1.00 66.19 170 PRO A N 1
ATOM 1331 C CA . PRO A 1 170 ? 2.468 -19.251 -14.040 1.00 66.19 170 PRO A CA 1
ATOM 1332 C C . PRO A 1 170 ? 3.313 -19.739 -12.869 1.00 66.19 170 PRO A C 1
ATOM 1334 O O . PRO A 1 170 ? 4.304 -20.453 -13.062 1.00 66.19 170 PRO A O 1
ATOM 1337 N N . ILE A 1 171 ? 2.925 -19.365 -11.653 1.00 68.50 171 ILE A N 1
ATOM 1338 C CA . ILE A 1 171 ? 3.586 -19.932 -10.485 1.00 68.50 171 ILE A CA 1
ATOM 1339 C C . ILE A 1 171 ? 3.409 -21.452 -10.516 1.00 68.50 171 ILE A C 1
ATOM 1341 O O . ILE A 1 171 ? 2.304 -21.966 -10.694 1.00 68.50 171 ILE A O 1
ATOM 1345 N N . LEU A 1 172 ? 4.519 -22.175 -10.387 1.00 68.62 172 LEU A N 1
ATOM 1346 C CA . LEU A 1 172 ? 4.491 -23.635 -10.416 1.00 68.62 172 LEU A CA 1
ATOM 1347 C C . LEU A 1 172 ? 3.779 -24.186 -9.179 1.00 68.62 172 LEU A C 1
ATOM 1349 O O . LEU A 1 172 ? 3.213 -25.277 -9.235 1.00 68.62 172 LEU A O 1
ATOM 1353 N N . HIS A 1 173 ? 3.823 -23.457 -8.059 1.00 78.56 173 HIS A N 1
ATOM 1354 C CA . HIS A 1 173 ? 3.289 -23.868 -6.764 1.00 78.56 173 HIS A CA 1
ATOM 1355 C C . HIS A 1 173 ? 2.506 -22.716 -6.127 1.00 78.56 173 HIS A C 1
ATOM 1357 O O . HIS A 1 173 ? 2.870 -21.550 -6.277 1.00 78.56 173 HIS A O 1
ATOM 1363 N N . CYS A 1 174 ? 1.437 -23.047 -5.406 1.00 87.44 174 CYS A N 1
ATOM 1364 C CA . CYS A 1 174 ? 0.644 -22.079 -4.656 1.00 87.44 174 CYS A CA 1
ATOM 1365 C C . CYS A 1 174 ? 1.367 -21.674 -3.372 1.00 87.44 174 CYS A C 1
ATOM 1367 O O . CYS A 1 174 ? 1.918 -22.524 -2.671 1.00 87.44 174 CYS A O 1
ATOM 1369 N N . ASN A 1 175 ? 1.326 -20.388 -3.035 1.00 87.88 175 ASN A N 1
ATOM 1370 C CA . ASN A 1 175 ? 1.936 -19.890 -1.809 1.00 87.88 175 ASN A CA 1
ATOM 1371 C C . ASN A 1 175 ? 0.952 -20.036 -0.650 1.00 87.88 175 ASN A C 1
ATOM 1373 O O . ASN A 1 175 ? -0.214 -19.668 -0.783 1.00 87.88 175 ASN A O 1
ATOM 1377 N N . ALA A 1 176 ? 1.410 -20.532 0.498 1.00 91.69 176 ALA A N 1
ATOM 1378 C CA . ALA A 1 176 ? 0.600 -20.513 1.712 1.00 91.69 176 ALA A CA 1
ATOM 1379 C C . ALA A 1 176 ? 0.259 -19.067 2.098 1.00 91.69 176 ALA A C 1
ATOM 1381 O O . ALA A 1 176 ? 1.101 -18.171 1.981 1.00 91.69 176 ALA A O 1
ATOM 1382 N N . CYS A 1 177 ? -0.966 -18.837 2.571 1.00 93.00 177 CYS A N 1
ATOM 1383 C CA . CYS A 1 177 ? -1.335 -17.535 3.109 1.00 93.00 177 CYS A CA 1
ATOM 1384 C C . CYS A 1 177 ? -0.408 -17.148 4.267 1.00 93.00 177 CYS A C 1
ATOM 1386 O O . CYS A 1 177 ? -0.142 -17.990 5.125 1.00 93.00 177 CYS A O 1
ATOM 1388 N N . PRO A 1 178 ? 0.112 -15.912 4.324 1.00 93.31 178 PRO A N 1
ATOM 1389 C CA . PRO A 1 178 ? 0.889 -15.477 5.478 1.00 93.31 178 PRO A CA 1
ATOM 1390 C C . PRO A 1 178 ? 0.029 -15.497 6.750 1.00 93.31 178 PRO A C 1
ATOM 1392 O O . PRO A 1 178 ? -1.195 -15.368 6.687 1.00 93.31 178 PRO A O 1
ATOM 1395 N N . ALA A 1 179 ? 0.670 -15.645 7.909 1.00 93.00 179 ALA A N 1
ATOM 1396 C CA . ALA A 1 179 ? -0.032 -15.595 9.189 1.00 93.00 179 ALA A CA 1
ATOM 1397 C C . ALA A 1 179 ? -0.782 -14.258 9.359 1.00 93.00 179 ALA A C 1
ATOM 1399 O O . ALA A 1 179 ? -0.329 -13.217 8.876 1.00 93.00 179 ALA A O 1
ATOM 1400 N N . GLY A 1 180 ? -1.955 -14.309 9.988 1.00 94.38 180 GLY A N 1
ATOM 1401 C CA . GLY A 1 180 ? -2.907 -13.200 10.061 1.00 94.38 180 GLY A CA 1
ATOM 1402 C C . GLY A 1 180 ? -3.760 -12.997 8.807 1.00 94.38 180 GLY A C 1
ATOM 1403 O O . GLY A 1 180 ? -4.587 -12.085 8.762 1.00 94.38 180 GLY A O 1
ATOM 1404 N N . THR A 1 181 ? -3.600 -13.844 7.790 1.00 95.81 181 THR A N 1
ATOM 1405 C CA . THR A 1 181 ? -4.473 -13.880 6.612 1.00 95.81 181 THR A CA 1
ATOM 1406 C C . THR A 1 181 ? -5.026 -15.280 6.370 1.00 95.81 181 THR A C 1
ATOM 1408 O O . THR A 1 181 ? -4.514 -16.264 6.911 1.00 95.81 181 THR A O 1
ATOM 1411 N N . TYR A 1 182 ? -6.083 -15.380 5.572 1.00 95.69 182 TYR A N 1
ATOM 1412 C CA . TYR A 1 182 ? -6.721 -16.644 5.230 1.00 95.69 182 TYR A CA 1
ATOM 1413 C C . TYR A 1 182 ? -7.188 -16.665 3.772 1.00 95.69 182 TYR A C 1
ATOM 1415 O O . TYR A 1 182 ? -7.355 -15.622 3.138 1.00 95.69 182 TYR A O 1
ATOM 1423 N N . ALA A 1 183 ? -7.394 -17.868 3.241 1.00 95.88 183 ALA A N 1
ATOM 1424 C CA . ALA A 1 183 ? -8.055 -18.075 1.958 1.00 95.88 183 ALA A CA 1
ATOM 1425 C C . ALA A 1 183 ? -9.162 -19.120 2.113 1.00 95.88 183 ALA A C 1
ATOM 1427 O O . ALA A 1 183 ? -8.876 -20.315 2.204 1.00 95.88 183 ALA A O 1
ATOM 1428 N N . ASN A 1 184 ? -10.415 -18.666 2.161 1.00 94.19 184 ASN A N 1
ATOM 1429 C CA . ASN A 1 184 ? -11.593 -19.523 2.354 1.00 94.19 184 ASN A CA 1
ATOM 1430 C C . ASN A 1 184 ? -11.974 -20.332 1.113 1.00 94.19 184 ASN A C 1
ATOM 1432 O O . ASN A 1 184 ? -12.591 -21.389 1.233 1.00 94.19 184 ASN A O 1
ATOM 1436 N N . ALA A 1 185 ? -11.603 -19.849 -0.069 1.00 91.31 185 ALA A N 1
ATOM 1437 C CA . ALA A 1 185 ? -11.885 -20.486 -1.339 1.00 91.31 185 ALA A CA 1
ATOM 1438 C C . ALA A 1 185 ? -10.591 -20.834 -2.076 1.00 91.31 185 ALA A C 1
ATOM 1440 O O . ALA A 1 185 ? -9.537 -20.226 -1.878 1.00 91.31 185 ALA A O 1
ATOM 1441 N N . GLY A 1 186 ? -10.685 -21.827 -2.957 1.00 88.44 186 GLY A N 1
ATOM 1442 C CA . GLY A 1 186 ? -9.617 -22.091 -3.906 1.00 88.44 186 GLY A CA 1
ATOM 1443 C C . GLY A 1 186 ? -9.546 -21.019 -4.999 1.00 88.44 186 GLY A C 1
ATOM 1444 O O . GLY A 1 186 ? -10.548 -20.396 -5.338 1.00 88.44 186 GLY A O 1
ATOM 1445 N N . GLY A 1 187 ? -8.361 -20.823 -5.574 1.00 86.50 187 GLY A N 1
ATOM 1446 C CA . GLY A 1 187 ? -8.136 -19.893 -6.683 1.00 86.50 187 GLY A CA 1
ATOM 1447 C C . GLY A 1 187 ? -7.979 -18.428 -6.277 1.00 86.50 187 GLY A C 1
ATOM 1448 O O . GLY A 1 187 ? -8.025 -17.562 -7.146 1.00 86.50 187 GLY A O 1
ATOM 1449 N N . MET A 1 188 ? -7.786 -18.129 -4.989 1.00 87.75 188 MET A N 1
ATOM 1450 C CA . MET A 1 188 ? -7.587 -16.751 -4.539 1.00 87.75 188 MET A CA 1
ATOM 1451 C C . MET A 1 188 ? -6.276 -16.163 -5.071 1.00 87.75 188 MET A C 1
ATOM 1453 O O . MET A 1 188 ? -5.216 -16.789 -4.998 1.00 87.75 188 MET A O 1
ATOM 1457 N N . SER A 1 189 ? -6.343 -14.927 -5.574 1.00 85.81 189 SER A N 1
ATOM 1458 C CA . SER A 1 189 ? -5.165 -14.183 -6.038 1.00 85.81 189 SER A CA 1
ATOM 1459 C C . SER A 1 189 ? -4.360 -13.548 -4.908 1.00 85.81 189 SER A C 1
ATOM 1461 O O . SER A 1 189 ? -3.180 -13.235 -5.071 1.00 85.81 189 SER A O 1
ATOM 1463 N N . GLN A 1 190 ? -5.002 -13.364 -3.759 1.00 89.25 190 GLN A N 1
ATOM 1464 C CA . GLN A 1 190 ? -4.447 -12.799 -2.540 1.00 89.25 190 GLN A CA 1
ATOM 1465 C C . GLN A 1 190 ? -5.254 -13.321 -1.348 1.00 89.25 190 GLN A C 1
ATOM 1467 O O . GLN A 1 190 ? -6.448 -13.568 -1.480 1.00 89.25 190 GLN A O 1
ATOM 1472 N N . CYS A 1 191 ? -4.604 -13.476 -0.198 1.00 92.69 191 CYS A N 1
ATOM 1473 C CA . CYS A 1 191 ? -5.276 -13.853 1.043 1.00 92.69 191 CYS A CA 1
ATOM 1474 C C . CYS A 1 191 ? -5.969 -12.651 1.689 1.00 92.69 191 CYS A C 1
ATOM 1476 O O . CYS A 1 191 ? -5.446 -11.534 1.667 1.00 92.69 191 CYS A O 1
ATOM 1478 N N . GLU A 1 192 ? -7.117 -12.893 2.305 1.00 94.50 192 GLU A N 1
ATOM 1479 C CA . GLU A 1 192 ? -7.861 -11.891 3.060 1.00 94.50 192 GLU A CA 1
ATOM 1480 C C . GLU A 1 192 ? -7.276 -11.729 4.461 1.00 94.50 192 GLU A C 1
ATOM 1482 O O . GLU A 1 192 ? -6.868 -12.701 5.095 1.00 94.50 192 GLU A O 1
ATOM 1487 N N . SER A 1 193 ? -7.225 -10.497 4.965 1.00 94.50 193 SER A N 1
ATOM 1488 C CA . SER A 1 193 ? -6.802 -10.245 6.343 1.00 94.50 193 SER A CA 1
ATOM 1489 C C . SER A 1 193 ? -7.856 -10.723 7.332 1.00 94.50 193 SER A C 1
ATOM 1491 O O . SER A 1 193 ? -9.048 -10.485 7.142 1.00 94.50 193 SER A O 1
ATOM 1493 N N . CYS A 1 194 ? -7.412 -11.343 8.423 1.00 94.94 194 CYS A N 1
ATOM 1494 C CA . CYS A 1 194 ? -8.317 -11.732 9.492 1.00 94.94 194 CYS A CA 1
ATOM 1495 C C . CYS A 1 194 ? -8.989 -10.506 10.131 1.00 94.94 194 CYS A C 1
ATOM 1497 O O . CYS A 1 194 ? -8.298 -9.518 10.406 1.00 94.94 194 CYS A O 1
ATOM 1499 N N . PRO A 1 195 ? -10.311 -10.537 10.381 1.00 94.25 195 PRO A N 1
ATOM 1500 C CA . PRO A 1 195 ? -11.000 -9.455 11.075 1.00 94.25 195 PRO A CA 1
ATOM 1501 C C . PRO A 1 195 ? -10.515 -9.310 12.528 1.00 94.25 195 PRO A C 1
ATOM 1503 O O . PRO A 1 195 ? -9.857 -10.193 13.082 1.00 94.25 195 PRO A O 1
ATOM 1506 N N . ALA A 1 196 ? -10.850 -8.185 13.167 1.00 91.62 196 ALA A N 1
ATOM 1507 C CA . ALA A 1 196 ? -10.532 -7.962 14.580 1.00 91.62 196 ALA A CA 1
ATOM 1508 C C . ALA A 1 196 ? -11.088 -9.088 15.475 1.00 91.62 196 ALA A C 1
ATOM 1510 O O . ALA A 1 196 ? -12.146 -9.648 15.191 1.00 91.62 196 ALA A O 1
ATOM 1511 N N . ASN A 1 197 ? -10.394 -9.379 16.579 1.00 92.31 197 ASN A N 1
ATOM 1512 C CA . ASN A 1 197 ? -10.681 -10.490 17.500 1.00 92.31 197 ASN A CA 1
ATOM 1513 C C . ASN A 1 197 ? -10.582 -11.894 16.876 1.00 92.31 197 ASN A C 1
ATOM 1515 O O . ASN A 1 197 ? -11.078 -12.863 17.453 1.00 92.31 197 ASN A O 1
ATOM 1519 N N . THR A 1 198 ? -9.928 -12.018 15.722 1.00 95.06 198 THR A N 1
ATOM 1520 C CA . THR A 1 198 ? -9.574 -13.306 15.124 1.00 95.06 198 THR A CA 1
ATOM 1521 C C . THR A 1 198 ? -8.095 -13.354 14.747 1.00 95.06 198 THR A C 1
ATOM 1523 O O . THR A 1 198 ? -7.447 -12.318 14.588 1.00 95.06 198 THR A O 1
ATOM 1526 N N . PHE A 1 199 ? -7.540 -14.553 14.628 1.00 95.50 199 PHE A N 1
ATOM 1527 C CA . PHE A 1 199 ? -6.150 -14.776 14.250 1.00 95.50 199 PHE A CA 1
ATOM 1528 C C . PHE A 1 199 ? -6.033 -15.963 13.301 1.00 95.50 199 PHE A C 1
ATOM 1530 O O . PHE A 1 199 ? -6.926 -16.812 13.236 1.00 95.50 199 PHE A O 1
ATOM 1537 N N . SER A 1 200 ? -4.921 -16.055 12.580 1.00 97.19 200 SER A N 1
ATOM 1538 C CA . SER A 1 200 ? -4.636 -17.239 11.777 1.00 97.19 200 SER A CA 1
ATOM 1539 C C . SER A 1 200 ? -3.145 -17.575 11.710 1.00 97.19 200 SER A C 1
ATOM 1541 O O . SER A 1 200 ? -2.311 -16.673 11.576 1.00 97.19 200 SER A O 1
ATOM 1543 N N . PRO A 1 201 ? -2.778 -18.869 11.755 1.00 94.94 201 PRO A N 1
ATOM 1544 C CA . PRO A 1 201 ? -1.442 -19.299 11.368 1.00 94.94 201 PRO A CA 1
ATOM 1545 C C . PRO A 1 201 ? -1.252 -19.181 9.847 1.00 94.94 201 PRO A C 1
ATOM 1547 O O . PRO A 1 201 ? -2.206 -18.991 9.088 1.00 94.94 201 PRO A O 1
ATOM 1550 N N . ALA A 1 202 ? -0.011 -19.331 9.382 1.00 93.50 202 ALA A N 1
ATOM 1551 C CA . ALA A 1 202 ? 0.260 -19.400 7.950 1.00 93.50 202 ALA A CA 1
ATOM 1552 C C . ALA A 1 202 ? -0.467 -20.600 7.308 1.00 93.50 202 ALA A C 1
ATOM 1554 O O . ALA A 1 202 ? -0.491 -21.694 7.869 1.00 93.50 202 ALA A O 1
ATOM 1555 N N . GLY A 1 203 ? -1.049 -20.397 6.127 1.00 93.62 203 GLY A N 1
ATOM 1556 C CA . GLY A 1 203 ? -1.784 -21.417 5.379 1.00 93.62 203 GLY A CA 1
ATOM 1557 C C . GLY A 1 203 ? -3.236 -21.627 5.820 1.00 93.62 203 GLY A C 1
ATOM 1558 O O . GLY A 1 203 ? -3.852 -22.616 5.427 1.00 93.62 203 GLY A O 1
ATOM 1559 N N . ALA A 1 204 ? -3.795 -20.743 6.649 1.00 95.38 204 ALA A N 1
ATOM 1560 C CA . ALA A 1 204 ? -5.142 -20.919 7.176 1.00 95.38 204 ALA A CA 1
ATOM 1561 C C . ALA A 1 204 ? -6.244 -20.734 6.122 1.00 95.38 204 ALA A C 1
ATOM 1563 O O . ALA A 1 204 ? -6.205 -19.830 5.287 1.00 95.38 204 ALA A O 1
ATOM 1564 N N . GLN A 1 205 ? -7.279 -21.567 6.218 1.00 96.38 205 GLN A N 1
ATOM 1565 C CA . GLN A 1 205 ? -8.479 -21.486 5.376 1.00 96.38 205 GLN A CA 1
ATOM 1566 C C . GLN A 1 205 ? -9.562 -20.583 5.976 1.00 96.38 205 GLN A C 1
ATOM 1568 O O . GLN A 1 205 ? -10.462 -20.135 5.280 1.00 96.38 205 GLN A O 1
ATOM 1573 N N . ALA A 1 206 ? -9.473 -20.309 7.273 1.00 96.06 206 ALA A N 1
ATOM 1574 C CA . ALA A 1 206 ? -10.367 -19.431 8.008 1.00 96.06 206 ALA A CA 1
ATOM 1575 C C . ALA A 1 206 ? -9.616 -18.849 9.208 1.00 96.06 206 ALA A C 1
ATOM 1577 O O . ALA A 1 206 ? -8.616 -19.416 9.656 1.00 96.06 206 ALA A O 1
ATOM 1578 N N . CYS A 1 207 ? -10.108 -17.733 9.734 1.00 96.75 207 CYS A N 1
ATOM 1579 C CA . CYS A 1 207 ? -9.588 -17.160 10.968 1.00 96.75 207 CYS A CA 1
ATOM 1580 C C . CYS A 1 207 ? -10.239 -17.823 12.182 1.00 96.75 207 CYS A C 1
ATOM 1582 O O . CYS A 1 207 ? -11.447 -18.061 12.206 1.00 96.75 207 CYS A O 1
ATOM 1584 N N . SER A 1 208 ? -9.435 -18.080 13.205 1.00 96.50 208 SER A N 1
ATOM 1585 C CA . SER A 1 208 ? -9.883 -18.576 14.501 1.00 96.50 208 SER A CA 1
ATOM 1586 C C . SER A 1 208 ? -10.231 -17.402 15.405 1.00 96.50 208 SER A C 1
ATOM 1588 O O . SER A 1 208 ? -9.488 -16.423 15.462 1.00 96.50 208 SER A O 1
ATOM 1590 N N . ALA A 1 209 ? -11.346 -17.486 16.127 1.00 95.56 209 ALA A N 1
ATOM 1591 C CA . ALA A 1 209 ? -11.694 -16.477 17.122 1.00 95.56 209 ALA A CA 1
ATOM 1592 C C . ALA A 1 209 ? -10.711 -16.508 18.303 1.00 95.56 209 ALA A C 1
ATOM 1594 O O . ALA A 1 209 ? -10.275 -17.580 18.727 1.00 95.56 209 ALA A O 1
ATOM 1595 N N . CYS A 1 210 ? -10.386 -15.333 18.840 1.00 93.75 210 CYS A N 1
ATOM 1596 C CA . CYS A 1 210 ? -9.692 -15.228 20.118 1.00 93.75 210 CYS A CA 1
ATOM 1597 C C . CYS A 1 210 ? -10.595 -15.689 21.268 1.00 93.75 210 CYS A C 1
ATOM 1599 O O . CYS A 1 210 ? -11.824 -15.598 21.182 1.00 93.75 210 CYS A O 1
ATOM 1601 N N . ALA A 1 211 ? -9.987 -16.159 22.360 1.00 92.00 211 ALA A N 1
ATOM 1602 C CA . ALA A 1 211 ? -10.721 -16.431 23.589 1.00 92.00 211 ALA A CA 1
ATOM 1603 C C . ALA A 1 211 ? -11.381 -15.149 24.133 1.00 92.00 211 ALA A C 1
ATOM 1605 O O . ALA A 1 211 ? -10.998 -14.032 23.784 1.00 92.00 211 ALA A O 1
ATOM 1606 N N . VAL A 1 212 ? -12.386 -15.298 24.999 1.00 85.94 212 VAL A N 1
ATOM 1607 C CA . VAL A 1 212 ? -13.156 -14.159 25.540 1.00 85.94 212 VAL A CA 1
ATOM 1608 C C . VAL A 1 212 ? -12.261 -13.174 26.304 1.00 85.94 212 VAL A C 1
ATOM 1610 O O . VAL A 1 212 ? -12.484 -11.966 26.261 1.00 85.94 212 VAL A O 1
ATOM 1613 N N . ASP A 1 213 ? -11.223 -13.673 26.969 1.00 88.94 213 ASP A N 1
ATOM 1614 C CA . ASP A 1 213 ? -10.211 -12.905 27.695 1.00 88.94 213 ASP A CA 1
ATOM 1615 C C . ASP A 1 213 ? -9.044 -12.436 26.808 1.00 88.94 213 ASP A C 1
ATOM 1617 O O . ASP A 1 213 ? -8.070 -11.871 27.308 1.00 88.94 213 ASP A O 1
ATOM 1621 N N . GLU A 1 214 ? -9.146 -12.601 25.491 1.00 92.50 214 GLU A N 1
ATOM 1622 C CA . GLU A 1 214 ? -8.125 -12.225 24.521 1.00 92.50 214 GLU A CA 1
ATOM 1623 C C . GLU A 1 214 ? -8.683 -11.347 23.388 1.00 92.50 214 GLU A C 1
ATOM 1625 O O . GLU A 1 214 ? -9.887 -11.270 23.126 1.00 92.50 214 GLU A O 1
ATOM 1630 N N . TYR A 1 215 ? -7.791 -10.632 22.712 1.00 92.12 215 TYR A N 1
ATOM 1631 C CA . TYR A 1 215 ? -8.099 -9.771 21.578 1.00 92.12 215 TYR A CA 1
ATOM 1632 C C . TYR A 1 215 ? -7.001 -9.851 20.520 1.00 92.12 215 TYR A C 1
ATOM 1634 O O . TYR A 1 215 ? -5.850 -10.185 20.804 1.00 92.12 215 TYR A O 1
ATOM 1642 N N . SER A 1 216 ? -7.338 -9.471 19.296 1.00 92.62 216 SER A N 1
ATOM 1643 C CA . SER A 1 216 ? -6.367 -9.297 18.223 1.00 92.62 216 SER A CA 1
ATOM 1644 C C . SER A 1 216 ? -6.763 -8.122 17.339 1.00 92.62 216 SER A C 1
ATOM 1646 O O . SER A 1 216 ? -7.947 -7.842 17.120 1.00 92.62 216 SER A O 1
ATOM 1648 N N . SER A 1 217 ? -5.754 -7.424 16.827 1.00 90.00 217 SER A N 1
ATOM 1649 C CA . SER A 1 217 ? -5.949 -6.445 15.761 1.00 90.00 217 SER A CA 1
ATOM 1650 C C . SER A 1 217 ? -6.240 -7.164 14.437 1.00 90.00 217 SER A C 1
ATOM 1652 O O . SER A 1 217 ? -5.820 -8.313 14.270 1.00 90.00 217 SER A O 1
ATOM 1654 N N . PRO A 1 218 ? -6.912 -6.510 13.472 1.00 91.31 218 PRO A N 1
ATOM 1655 C CA . PRO A 1 218 ? -7.054 -7.057 12.128 1.00 91.31 218 PRO A CA 1
ATOM 1656 C C . PRO A 1 218 ? -5.699 -7.472 11.542 1.00 91.31 218 PRO A C 1
ATOM 1658 O O . PRO A 1 218 ? -4.715 -6.742 11.671 1.00 91.31 218 PRO A O 1
ATOM 1661 N N . GLY A 1 219 ? -5.648 -8.635 10.900 1.00 92.06 219 GLY A N 1
ATOM 1662 C CA . GLY A 1 219 ? -4.427 -9.156 10.286 1.00 92.06 219 GLY A CA 1
ATOM 1663 C C . GLY A 1 219 ? -3.408 -9.760 11.261 1.00 92.06 219 GLY A C 1
ATOM 1664 O O . GLY A 1 219 ? -2.242 -9.888 10.895 1.00 92.06 219 GLY A O 1
ATOM 1665 N N . SER A 1 220 ? -3.795 -10.087 12.498 1.00 92.81 220 SER A N 1
ATOM 1666 C CA . SER A 1 220 ? -2.866 -10.632 13.497 1.00 92.81 220 SER A CA 1
ATOM 1667 C C . SER A 1 220 ? -2.708 -12.152 13.408 1.00 92.81 220 SER A C 1
ATOM 1669 O O . SER A 1 220 ? -3.660 -12.889 13.166 1.00 92.81 220 SER A O 1
ATOM 1671 N N . ASP A 1 221 ? -1.492 -12.626 13.659 1.00 94.31 221 ASP A N 1
ATOM 1672 C CA . ASP A 1 221 ? -1.105 -14.038 13.712 1.00 94.31 221 ASP A CA 1
ATOM 1673 C C . ASP A 1 221 ? -1.398 -14.713 15.060 1.00 94.31 221 ASP A C 1
ATOM 1675 O O . ASP A 1 221 ? -1.329 -15.937 15.169 1.00 94.31 221 ASP A O 1
ATOM 1679 N N . LYS A 1 222 ? -1.728 -13.932 16.093 1.00 94.31 222 LYS A N 1
ATOM 1680 C CA . LYS A 1 222 ? -1.983 -14.419 17.450 1.00 94.31 222 LYS A CA 1
ATOM 1681 C C . LYS A 1 222 ? -2.943 -13.514 18.211 1.00 94.31 222 LYS A C 1
ATOM 1683 O O . LYS A 1 222 ? -3.112 -12.340 17.892 1.00 94.31 222 LYS A O 1
ATOM 1688 N N . CYS A 1 223 ? -3.511 -14.054 19.276 1.00 95.00 223 CYS A N 1
ATOM 1689 C CA . CYS A 1 223 ? -4.281 -13.279 20.234 1.00 95.00 223 CYS A CA 1
ATOM 1690 C C . CYS A 1 223 ? -3.386 -12.769 21.370 1.00 95.00 223 CYS A C 1
ATOM 1692 O O . CYS A 1 223 ? -2.385 -13.387 21.736 1.00 95.00 223 CYS A O 1
ATOM 1694 N N . ASN A 1 224 ? -3.743 -11.612 21.914 1.00 93.31 224 ASN A N 1
ATOM 1695 C CA . ASN A 1 224 ? -3.117 -10.998 23.075 1.00 93.31 224 ASN A CA 1
ATOM 1696 C C . ASN A 1 224 ? -4.130 -10.958 24.220 1.00 93.31 224 ASN A C 1
ATOM 1698 O O . ASN A 1 224 ? -5.323 -10.773 23.992 1.00 93.31 224 ASN A O 1
ATOM 1702 N N . ARG A 1 225 ? -3.665 -11.083 25.463 1.00 93.00 225 ARG A N 1
ATOM 1703 C CA . ARG A 1 225 ? -4.552 -11.019 26.631 1.00 93.00 225 ARG A CA 1
ATOM 1704 C C . ARG A 1 225 ? -5.160 -9.634 26.812 1.00 93.00 225 ARG A C 1
ATOM 1706 O O . ARG A 1 225 ? -4.467 -8.621 26.707 1.00 93.00 225 ARG A O 1
ATOM 1713 N N . ARG A 1 226 ? -6.443 -9.604 27.166 1.00 91.94 226 ARG A N 1
ATOM 1714 C CA . ARG A 1 226 ? -7.162 -8.398 27.575 1.00 91.94 226 ARG A CA 1
ATOM 1715 C C . ARG A 1 226 ? -6.742 -8.013 28.983 1.00 91.94 226 ARG A C 1
ATOM 1717 O O . ARG A 1 226 ? -7.013 -8.730 29.944 1.00 91.94 226 ARG A O 1
ATOM 1724 N N . LEU A 1 227 ? -6.112 -6.853 29.110 1.00 92.50 227 LEU A N 1
ATOM 1725 C CA . LEU A 1 227 ? -5.908 -6.231 30.414 1.00 92.50 227 LEU A CA 1
ATOM 1726 C C . LEU A 1 227 ? -7.227 -5.613 30.913 1.00 92.50 227 LEU A C 1
ATOM 1728 O O . LEU A 1 227 ? -8.107 -5.330 30.096 1.00 92.50 227 LEU A O 1
ATOM 1732 N N . PRO A 1 228 ? -7.397 -5.401 32.230 1.00 92.62 228 PRO A N 1
ATOM 1733 C CA . PRO A 1 228 ? -8.551 -4.679 32.760 1.00 92.62 228 PRO A CA 1
ATOM 1734 C C . PRO A 1 228 ? -8.681 -3.295 32.114 1.00 92.62 228 PRO A C 1
ATOM 1736 O O . PRO A 1 228 ? -7.690 -2.573 32.010 1.00 92.62 228 PRO A O 1
ATOM 1739 N N . CYS A 1 229 ? -9.891 -2.933 31.679 1.00 92.38 229 CYS A N 1
ATOM 1740 C CA . CYS A 1 229 ? -10.143 -1.611 31.109 1.00 92.38 229 CYS A CA 1
ATOM 1741 C C . CYS A 1 229 ? -9.854 -0.492 32.118 1.00 92.38 229 CYS A C 1
ATOM 1743 O O . CYS A 1 229 ? -10.127 -0.622 33.314 1.00 92.38 229 CYS A O 1
ATOM 1745 N N . THR A 1 230 ? -9.359 0.628 31.606 1.00 92.31 230 THR A N 1
ATOM 1746 C CA . THR A 1 230 ? -9.023 1.849 32.339 1.00 92.31 230 THR A CA 1
ATOM 1747 C C . THR A 1 230 ? -9.841 3.036 31.827 1.00 92.31 230 THR A C 1
ATOM 1749 O O . THR A 1 230 ? -10.521 2.958 30.805 1.00 92.31 230 THR A O 1
ATOM 1752 N N . GLU A 1 231 ? -9.742 4.179 32.505 1.00 89.94 231 GLU A N 1
ATOM 1753 C CA . GLU A 1 231 ? -10.410 5.423 32.088 1.00 89.94 231 GLU A CA 1
ATOM 1754 C C . GLU A 1 231 ? -9.959 5.948 30.714 1.00 89.94 231 GLU A C 1
ATOM 1756 O O . GLU A 1 231 ? -10.609 6.815 30.136 1.00 89.94 231 GLU A O 1
ATOM 1761 N N . LYS A 1 232 ? -8.854 5.422 30.171 1.00 88.56 232 LYS A N 1
ATOM 1762 C CA . LYS A 1 232 ? -8.350 5.768 28.835 1.00 88.56 232 LYS A CA 1
ATOM 1763 C C . LYS A 1 232 ? -9.020 4.971 27.714 1.00 88.56 232 LYS A C 1
ATOM 1765 O O . LYS A 1 232 ? -8.862 5.329 26.551 1.00 88.56 232 LYS A O 1
ATOM 1770 N N . ASP A 1 233 ? -9.750 3.911 28.056 1.00 89.12 233 ASP A N 1
ATOM 1771 C CA . ASP A 1 233 ? -10.305 2.956 27.093 1.00 89.12 233 ASP A CA 1
ATOM 1772 C C . ASP A 1 233 ? -11.758 3.272 26.700 1.00 89.12 233 ASP A C 1
ATOM 1774 O O . ASP A 1 233 ? -12.313 2.658 25.784 1.00 89.12 233 ASP A O 1
ATOM 1778 N N . PHE A 1 234 ? -12.380 4.259 27.349 1.00 91.25 234 PHE A N 1
ATOM 1779 C CA . PHE A 1 234 ? -13.688 4.787 26.978 1.00 91.25 234 PHE A CA 1
ATOM 1780 C C . PHE A 1 234 ? -13.615 6.277 26.652 1.00 91.25 234 PHE A C 1
ATOM 1782 O O . PHE A 1 234 ? -12.715 7.000 27.073 1.00 91.25 234 PHE A O 1
ATOM 1789 N N . MET A 1 235 ? -14.599 6.760 25.901 1.00 89.38 235 MET A N 1
ATOM 1790 C CA . MET A 1 235 ? -14.735 8.171 25.569 1.00 89.38 235 MET A CA 1
ATOM 1791 C C . MET A 1 235 ? -16.146 8.670 25.857 1.00 89.38 235 MET A C 1
ATOM 1793 O O . MET A 1 235 ? -17.127 7.947 25.682 1.00 89.38 235 MET A O 1
ATOM 1797 N N . GLY A 1 236 ? -16.237 9.930 26.281 1.00 88.62 236 GLY A N 1
ATOM 1798 C CA . GLY A 1 236 ? -17.513 10.623 26.393 1.00 88.62 236 GLY A CA 1
ATOM 1799 C C . GLY A 1 236 ? -18.037 11.003 25.011 1.00 88.62 236 GLY A C 1
ATOM 1800 O O . GLY A 1 236 ? -17.290 11.543 24.196 1.00 88.62 236 GLY A O 1
ATOM 1801 N N . VAL A 1 237 ? -19.310 10.738 24.763 1.00 88.25 237 VAL A N 1
ATOM 1802 C CA . VAL A 1 237 ? -20.046 11.154 23.571 1.00 88.25 237 VAL A CA 1
ATOM 1803 C C . VAL A 1 237 ? -21.347 11.823 23.984 1.00 88.25 237 VAL A C 1
ATOM 1805 O O . VAL A 1 237 ? -21.966 11.440 24.972 1.00 88.25 237 VAL A O 1
ATOM 1808 N N . TRP A 1 238 ? -21.750 12.836 23.232 1.00 85.44 238 TRP A N 1
ATOM 1809 C CA . TRP A 1 238 ? -23.029 13.505 23.432 1.00 85.44 238 TRP A CA 1
ATOM 1810 C C . TRP A 1 238 ? -24.125 12.754 22.684 1.00 85.44 238 TRP A C 1
ATOM 1812 O O . TRP A 1 238 ? -23.901 12.283 21.565 1.00 85.44 238 TRP A O 1
ATOM 1822 N N . THR A 1 239 ? -25.290 12.607 23.308 1.00 87.62 239 THR A N 1
ATOM 1823 C CA . THR A 1 239 ? -26.472 12.074 22.628 1.00 87.62 239 THR A CA 1
ATOM 1824 C C . THR A 1 239 ? -27.014 13.083 21.611 1.00 87.62 239 THR A C 1
ATOM 1826 O O . THR A 1 239 ? -26.782 14.287 21.757 1.00 87.62 239 THR A O 1
ATOM 1829 N N . PRO A 1 240 ? -27.755 12.627 20.584 1.00 84.88 240 PRO A N 1
ATOM 1830 C CA . PRO A 1 240 ? -28.568 13.529 19.774 1.00 84.88 240 PRO A CA 1
ATOM 1831 C C . PRO A 1 240 ? -29.515 14.355 20.655 1.00 84.88 240 PRO A C 1
ATOM 1833 O O . PRO A 1 240 ? -29.921 13.887 21.721 1.00 84.88 240 PRO A O 1
ATOM 1836 N N . CYS A 1 241 ? -29.859 15.559 20.200 1.00 84.31 241 CYS A N 1
ATOM 1837 C CA . CYS A 1 241 ? -30.850 16.397 20.868 1.00 84.31 241 CYS A CA 1
ATOM 1838 C C . CYS A 1 241 ? -32.214 15.706 20.875 1.00 84.31 241 CYS A C 1
ATOM 1840 O O . CYS A 1 241 ? -32.662 15.202 19.842 1.00 84.31 241 CYS A O 1
ATOM 1842 N N . ASP A 1 242 ? -32.859 15.682 22.036 1.00 85.50 242 ASP A N 1
ATOM 1843 C CA . ASP A 1 242 ? -34.239 15.231 22.161 1.00 85.50 242 ASP A CA 1
ATOM 1844 C C . ASP A 1 242 ? -35.239 16.311 21.701 1.00 85.50 242 ASP A C 1
ATOM 1846 O O . ASP A 1 242 ? -34.868 17.429 21.339 1.00 85.50 242 ASP A O 1
ATOM 1850 N N . GLU A 1 243 ? -36.535 15.987 21.724 1.00 83.00 243 GLU A N 1
ATOM 1851 C CA . GLU A 1 243 ? -37.616 16.915 21.347 1.00 83.00 243 GLU A CA 1
ATOM 1852 C C . GLU A 1 243 ? -37.688 18.172 22.237 1.00 83.00 243 GLU A C 1
ATOM 1854 O O . GLU A 1 243 ? -38.302 19.166 21.852 1.00 83.00 243 GLU A O 1
ATOM 1859 N N . GLN A 1 244 ? -37.062 18.147 23.418 1.00 82.12 244 GLN A N 1
ATOM 1860 C CA . GLN A 1 244 ? -36.997 19.269 24.356 1.00 82.12 244 GLN A CA 1
ATOM 1861 C C . GLN A 1 244 ? -35.730 20.116 24.159 1.00 82.12 244 GLN A C 1
ATOM 1863 O O . GLN A 1 244 ? -35.494 21.050 24.928 1.00 82.12 244 GLN A O 1
ATOM 1868 N N . GLY A 1 245 ? -34.918 19.813 23.139 1.00 82.62 245 GLY A N 1
ATOM 1869 C CA . GLY A 1 245 ? -33.657 20.499 22.867 1.00 82.62 245 GLY A CA 1
ATOM 1870 C C . GLY A 1 245 ? -32.586 20.217 23.919 1.00 82.62 245 GLY A C 1
ATOM 1871 O O . GLY A 1 245 ? -31.713 21.059 24.146 1.00 82.62 245 GLY A O 1
ATOM 1872 N N . LYS A 1 246 ? -32.653 19.062 24.589 1.00 86.50 246 LYS A N 1
ATOM 1873 C CA . LYS A 1 246 ? -31.683 18.627 25.595 1.00 86.50 246 LYS A CA 1
ATOM 1874 C C . LYS A 1 246 ? -30.763 17.544 25.041 1.00 86.50 246 LYS A C 1
ATOM 1876 O O . LYS A 1 246 ? -31.160 16.688 24.253 1.00 86.50 246 LYS A O 1
ATOM 1881 N N . THR A 1 247 ? -29.517 17.566 25.494 1.00 87.50 247 THR A N 1
ATOM 1882 C CA . THR A 1 247 ? -28.507 16.531 25.250 1.00 87.50 247 THR A CA 1
ATOM 1883 C C . THR A 1 247 ? -27.823 16.180 26.564 1.00 87.50 247 THR A C 1
ATOM 1885 O O . THR A 1 247 ? -27.816 16.968 27.509 1.00 87.50 247 THR A O 1
ATOM 1888 N N . TRP A 1 248 ? -27.243 14.992 26.659 1.00 91.19 248 TRP A N 1
ATOM 1889 C CA . TRP A 1 248 ? -26.447 14.603 27.814 1.00 91.19 248 TRP A CA 1
ATOM 1890 C C . TRP A 1 248 ? -25.208 13.836 27.379 1.00 91.19 248 TRP A C 1
ATOM 1892 O O . TRP A 1 248 ? -25.146 13.192 26.327 1.00 91.19 248 TRP A O 1
ATOM 1902 N N . LYS A 1 249 ? -24.179 13.917 28.219 1.00 90.56 249 LYS A N 1
ATOM 1903 C CA . LYS A 1 249 ? -22.932 13.203 27.995 1.00 90.56 249 LYS A CA 1
ATOM 1904 C C . LYS A 1 249 ? -23.101 11.760 28.448 1.00 90.56 249 LYS A C 1
ATOM 1906 O O . LYS A 1 249 ? -23.298 11.493 29.631 1.00 90.56 249 LYS A O 1
ATOM 1911 N N . THR A 1 250 ? -22.983 10.832 27.512 1.00 92.38 250 THR A N 1
ATOM 1912 C CA . THR A 1 250 ? -22.872 9.400 27.783 1.00 92.38 250 THR A CA 1
ATOM 1913 C C . THR A 1 250 ? -21.457 8.914 27.467 1.00 92.38 250 THR A C 1
ATOM 1915 O O . THR A 1 250 ? -20.624 9.670 26.965 1.00 92.38 250 THR A O 1
ATOM 1918 N N . TYR A 1 251 ? -21.138 7.670 27.800 1.00 92.00 251 TYR A N 1
ATOM 1919 C CA . TYR A 1 251 ? -19.797 7.115 27.638 1.00 92.00 251 TYR A CA 1
ATOM 1920 C C . TYR A 1 251 ? -19.865 5.821 26.840 1.00 92.00 251 TYR A C 1
ATOM 1922 O O . TYR A 1 251 ? -20.712 4.969 27.093 1.00 92.00 251 TYR A O 1
ATOM 1930 N N . LYS A 1 252 ? -18.958 5.672 25.872 1.00 91.12 252 LYS A N 1
ATOM 1931 C CA . LYS A 1 252 ? -18.827 4.460 25.058 1.00 91.12 252 LYS A CA 1
ATOM 1932 C C . LYS A 1 252 ? -17.389 3.965 25.049 1.00 91.12 252 LYS A C 1
ATOM 1934 O O . LYS A 1 252 ? -16.454 4.768 25.065 1.00 91.12 252 LYS A O 1
ATOM 1939 N N . TRP A 1 253 ? -17.213 2.650 24.984 1.00 89.81 253 TRP A N 1
ATOM 1940 C CA . TRP A 1 253 ? -15.896 2.048 24.798 1.00 89.81 253 TRP A CA 1
ATOM 1941 C C . TRP A 1 253 ? -15.316 2.401 23.426 1.00 89.81 253 TRP A C 1
ATOM 1943 O O . TRP A 1 253 ? -16.044 2.551 22.441 1.00 89.81 253 TRP A O 1
ATOM 1953 N N . ILE A 1 254 ? -13.995 2.533 23.355 1.00 88.06 254 ILE A N 1
ATOM 1954 C CA . ILE A 1 254 ? -13.293 2.726 22.088 1.00 88.06 254 ILE A CA 1
ATOM 1955 C C . ILE A 1 254 ? -13.241 1.376 21.364 1.00 88.06 254 ILE A C 1
ATOM 1957 O O . ILE A 1 254 ? -12.719 0.398 21.889 1.00 88.06 254 ILE A O 1
ATOM 1961 N N . GLU A 1 255 ? -13.803 1.313 20.156 1.00 82.31 255 GLU A N 1
ATOM 1962 C CA . GLU A 1 255 ? -13.810 0.081 19.360 1.00 82.31 255 GLU A CA 1
ATOM 1963 C C . GLU A 1 255 ? -12.492 -0.145 18.576 1.00 82.31 255 GLU A C 1
ATOM 1965 O O . GLU A 1 255 ? -11.842 0.816 18.172 1.00 82.31 255 GLU A O 1
ATOM 1970 N N . PRO A 1 256 ? -12.114 -1.397 18.270 1.00 81.19 256 PRO A N 1
ATOM 1971 C CA . PRO A 1 256 ? -12.599 -2.595 18.943 1.00 81.19 256 PRO A CA 1
ATOM 1972 C C . PRO A 1 256 ? -12.204 -2.539 20.424 1.00 81.19 256 PRO A C 1
ATOM 1974 O O . PRO A 1 256 ? -11.105 -2.106 20.756 1.00 81.19 256 PRO A O 1
ATOM 1977 N N . VAL A 1 257 ? -13.093 -2.978 21.316 1.00 86.31 257 VAL A N 1
ATOM 1978 C CA . VAL A 1 257 ? -12.757 -3.061 22.742 1.00 86.31 257 VAL A CA 1
ATOM 1979 C C . VAL A 1 257 ? -11.629 -4.079 22.873 1.00 86.31 257 VAL A C 1
ATOM 1981 O O . VAL A 1 257 ? -11.822 -5.232 22.494 1.00 86.31 257 VAL A O 1
ATOM 1984 N N . ILE A 1 258 ? -10.455 -3.669 23.356 1.00 89.31 258 ILE A N 1
ATOM 1985 C CA . ILE A 1 258 ? -9.253 -4.522 23.501 1.00 89.31 258 ILE A CA 1
ATOM 1986 C C . ILE A 1 258 ? -8.959 -4.915 24.956 1.00 89.31 258 ILE A C 1
ATOM 1988 O O . ILE A 1 258 ? -8.024 -5.657 25.239 1.00 89.31 258 ILE A O 1
ATOM 1992 N N . CYS A 1 259 ? -9.763 -4.421 25.891 1.00 88.75 259 CYS A N 1
ATOM 1993 C CA . CYS A 1 259 ? -9.622 -4.648 27.323 1.00 88.75 259 CYS A CA 1
ATOM 1994 C C . CYS A 1 259 ? -10.788 -5.492 27.868 1.00 88.75 259 CYS A C 1
ATOM 1996 O O . CYS A 1 259 ? -11.746 -5.791 27.147 1.00 88.75 259 CYS A O 1
ATOM 1998 N N . ASN A 1 260 ? -10.680 -5.935 29.122 1.00 90.00 260 ASN A N 1
ATOM 1999 C CA . ASN A 1 260 ? -11.706 -6.703 29.823 1.00 90.00 260 ASN A CA 1
ATOM 2000 C C . ASN A 1 260 ? -12.611 -5.753 30.626 1.00 90.00 260 ASN A C 1
ATOM 2002 O O . ASN A 1 260 ? -12.152 -5.087 31.559 1.00 90.00 260 ASN A O 1
ATOM 2006 N N . THR A 1 261 ? -13.897 -5.711 30.265 1.00 88.81 261 THR A N 1
ATOM 2007 C CA . THR A 1 261 ? -14.915 -4.829 30.863 1.00 88.81 261 THR A CA 1
ATOM 2008 C C . THR A 1 261 ? -15.498 -5.356 32.176 1.00 88.81 261 THR A C 1
ATOM 2010 O O . THR A 1 261 ? -16.133 -4.603 32.909 1.00 88.81 261 THR A O 1
ATOM 2013 N N . GLN A 1 262 ? -15.301 -6.639 32.489 1.00 85.94 262 GLN A N 1
ATOM 2014 C CA . GLN A 1 262 ? -15.792 -7.258 33.722 1.00 85.94 262 GLN A CA 1
ATOM 2015 C C . GLN A 1 262 ? -14.832 -7.013 34.887 1.00 85.94 262 GLN A C 1
ATOM 2017 O O . GLN A 1 262 ? -15.268 -6.766 36.006 1.00 85.94 262 GLN A O 1
ATOM 2022 N N . THR A 1 263 ? -13.524 -7.068 34.625 1.00 87.44 263 THR A N 1
ATOM 2023 C CA . THR A 1 263 ? -12.483 -6.862 35.644 1.00 87.44 263 THR A CA 1
ATOM 2024 C C . THR A 1 263 ? -11.973 -5.421 35.710 1.00 87.44 263 THR A C 1
ATOM 2026 O O . THR A 1 263 ? -11.226 -5.085 36.624 1.00 87.44 263 THR A O 1
ATOM 2029 N N . GLY A 1 264 ? -12.290 -4.599 34.705 1.00 87.19 264 GLY A N 1
ATOM 2030 C CA . GLY A 1 264 ? -11.857 -3.206 34.592 1.00 87.19 264 GLY A CA 1
ATOM 2031 C C . GLY A 1 264 ? -12.817 -2.198 35.218 1.00 87.19 264 GLY A C 1
ATOM 2032 O O . GLY A 1 264 ? -13.781 -2.550 35.900 1.00 87.19 264 GLY A O 1
ATOM 2033 N N . VAL A 1 265 ? -12.551 -0.919 34.954 1.00 91.44 265 VAL A N 1
ATOM 2034 C CA . VAL A 1 265 ? -13.447 0.175 35.346 1.00 91.44 265 VAL A CA 1
ATOM 2035 C C . VAL A 1 265 ? -14.810 0.032 34.668 1.00 91.44 265 VAL A C 1
ATOM 2037 O O . VAL A 1 265 ? -14.909 -0.404 33.520 1.00 91.44 265 VAL A O 1
ATOM 2040 N N . GLN A 1 266 ? -15.866 0.419 35.378 1.00 91.12 266 GLN A N 1
ATOM 2041 C CA . GLN A 1 266 ? -17.204 0.521 34.802 1.00 91.12 266 GLN A CA 1
ATOM 2042 C C . GLN A 1 266 ? -17.361 1.860 34.082 1.00 91.12 266 GLN A C 1
ATOM 2044 O O . GLN A 1 266 ? -16.739 2.855 34.464 1.00 91.12 266 GLN A O 1
ATOM 2049 N N . LEU A 1 267 ? -18.198 1.887 33.041 1.00 91.94 267 LEU A N 1
ATOM 2050 C CA . LEU A 1 267 ? -18.518 3.142 32.368 1.00 91.94 267 LEU A CA 1
ATOM 2051 C C . LEU A 1 267 ? -19.176 4.108 33.368 1.00 91.94 267 LEU A C 1
ATOM 2053 O O . LEU A 1 267 ? -20.043 3.680 34.138 1.00 91.94 267 LEU A O 1
ATOM 2057 N N . PRO A 1 268 ? -18.794 5.397 33.361 1.00 91.62 268 PRO A N 1
ATOM 2058 C CA . PRO A 1 268 ? -19.437 6.385 34.212 1.00 91.62 268 PRO A CA 1
ATOM 2059 C C . PRO A 1 268 ? -20.934 6.501 33.908 1.00 91.62 268 PRO A C 1
ATOM 2061 O O . PRO A 1 268 ? -21.381 6.235 32.788 1.00 91.62 268 PRO A O 1
ATOM 2064 N N . GLN A 1 269 ? -21.707 6.942 34.902 1.00 91.69 269 GLN A N 1
ATOM 2065 C CA . GLN A 1 269 ? -23.116 7.265 34.695 1.00 91.69 269 GLN A CA 1
ATOM 2066 C C . GLN A 1 269 ? -23.266 8.414 33.691 1.00 91.69 269 GLN A C 1
ATOM 2068 O O . GLN A 1 269 ? -22.380 9.262 33.551 1.00 91.69 269 GLN A O 1
ATOM 2073 N N . SER A 1 270 ? -24.390 8.412 32.972 1.00 91.12 270 SER A N 1
ATOM 2074 C CA . SER A 1 270 ? -24.708 9.506 32.053 1.00 91.12 270 SER A CA 1
ATOM 2075 C C . SER A 1 270 ? -24.869 10.805 32.841 1.00 91.12 270 SER A C 1
ATOM 2077 O O . SER A 1 270 ? -25.402 10.790 33.949 1.00 91.12 270 SER A O 1
ATOM 2079 N N . GLY A 1 271 ? -24.363 11.902 32.280 1.00 89.62 271 GLY A N 1
ATOM 2080 C CA . GLY A 1 271 ? -24.482 13.225 32.886 1.00 89.62 271 GLY A CA 1
ATOM 2081 C C . GLY A 1 271 ? -25.915 13.756 32.858 1.00 89.62 271 GLY A C 1
ATOM 2082 O O . GLY A 1 271 ? -26.773 13.214 32.160 1.00 89.62 271 GLY A O 1
ATOM 2083 N N . ASP A 1 272 ? -26.148 14.840 33.594 1.00 90.94 272 ASP A N 1
ATOM 2084 C CA . ASP A 1 272 ? -27.445 15.515 33.625 1.00 90.94 272 ASP A CA 1
ATOM 2085 C C . ASP A 1 272 ? -27.809 16.135 32.258 1.00 90.94 272 ASP A C 1
ATOM 2087 O O . ASP A 1 272 ? -26.908 16.525 31.502 1.00 90.94 272 ASP A O 1
ATOM 2091 N N . PRO A 1 273 ? -29.112 16.259 31.929 1.00 90.94 273 PRO A N 1
ATOM 2092 C CA . PRO A 1 273 ? -29.565 16.919 30.707 1.00 90.94 273 PRO A CA 1
ATOM 2093 C C . PRO A 1 273 ? -29.151 18.395 30.671 1.00 90.94 273 PRO A C 1
ATOM 2095 O O . PRO A 1 273 ? -29.509 19.177 31.553 1.00 90.94 273 PRO A O 1
ATOM 2098 N N . VAL A 1 274 ? -28.442 18.789 29.617 1.00 89.81 274 VAL A N 1
ATOM 2099 C CA . VAL A 1 274 ? -28.040 20.173 29.337 1.00 89.81 274 VAL A CA 1
ATOM 2100 C C . VAL A 1 274 ? -28.661 20.652 28.031 1.00 89.81 274 VAL A C 1
ATOM 2102 O O . VAL A 1 274 ? -29.070 19.849 27.194 1.00 89.81 274 VAL A O 1
ATOM 2105 N N . ASP A 1 275 ? -28.755 21.969 27.867 1.00 85.69 275 ASP A N 1
ATOM 2106 C CA . ASP A 1 275 ? -29.252 22.569 26.630 1.00 85.69 275 ASP A CA 1
ATOM 2107 C C . ASP A 1 275 ? -28.347 22.236 25.442 1.00 85.69 275 ASP A C 1
ATOM 2109 O O . ASP A 1 275 ? -27.117 22.236 25.549 1.00 85.69 275 ASP A O 1
ATOM 2113 N N . CYS A 1 276 ? -28.966 21.950 24.300 1.00 81.44 276 CYS A N 1
ATOM 2114 C CA . CYS A 1 276 ? -28.250 21.719 23.061 1.00 81.44 276 CYS A CA 1
ATOM 2115 C C . CYS A 1 276 ? -27.548 22.989 22.585 1.00 81.44 276 CYS A C 1
ATOM 2117 O O . CYS A 1 276 ? -28.180 23.999 22.273 1.00 81.44 276 CYS A O 1
ATOM 2119 N N . THR A 1 277 ? -26.229 22.894 22.451 1.00 79.00 277 THR A N 1
ATOM 2120 C CA . THR A 1 277 ? -25.404 23.943 21.854 1.00 79.00 277 THR A CA 1
ATOM 2121 C C . THR A 1 277 ? -24.984 23.516 20.458 1.00 79.00 277 THR A C 1
ATOM 2123 O O . THR A 1 277 ? -24.418 22.438 20.270 1.00 79.00 277 THR A O 1
ATOM 2126 N N . CYS A 1 278 ? -25.241 24.372 19.473 1.00 75.12 278 CYS A N 1
ATOM 2127 C CA . CYS A 1 278 ? -24.779 24.145 18.113 1.00 75.12 278 CYS A CA 1
ATOM 2128 C C . CYS A 1 278 ? -23.281 24.474 17.970 1.00 75.12 278 CYS A C 1
ATOM 2130 O O . CYS A 1 278 ? -22.790 25.402 18.621 1.00 75.12 278 CYS A O 1
ATOM 2132 N N . PRO A 1 279 ? -22.538 23.735 17.123 1.00 71.44 279 PRO A N 1
ATOM 2133 C CA . PRO A 1 279 ? -21.160 24.074 16.784 1.00 71.44 279 PRO A CA 1
ATOM 2134 C C . PRO A 1 279 ? -21.028 25.511 16.264 1.00 71.44 279 PRO A C 1
ATOM 2136 O O . PRO A 1 279 ? -21.952 26.054 15.651 1.00 71.44 279 PRO A O 1
ATOM 2139 N N . PHE A 1 280 ? -19.852 26.113 16.453 1.00 72.31 280 PHE A N 1
ATOM 2140 C CA . PHE A 1 280 ? -19.560 27.443 15.918 1.00 72.31 280 PHE A CA 1
ATOM 2141 C C . PHE A 1 280 ? -19.853 27.520 14.411 1.00 72.31 280 PHE A C 1
ATOM 2143 O O . PHE A 1 280 ? -19.495 26.623 13.651 1.00 72.31 280 PHE A O 1
ATOM 2150 N N . GLY A 1 281 ? -20.518 28.599 13.987 1.00 69.31 281 GLY A N 1
ATOM 2151 C CA . GLY A 1 281 ? -20.957 28.788 12.598 1.00 69.31 281 GLY A CA 1
ATOM 2152 C C . GLY A 1 281 ? -22.322 28.174 12.260 1.00 69.31 281 GLY A C 1
ATOM 2153 O O . GLY A 1 281 ? -22.799 28.350 11.139 1.00 69.31 281 GLY A O 1
ATOM 2154 N N . THR A 1 282 ? -22.976 27.499 13.213 1.00 75.88 282 THR A N 1
ATOM 2155 C CA . THR A 1 282 ? -24.347 26.985 13.065 1.00 75.88 282 THR A CA 1
ATOM 2156 C C . THR A 1 282 ? -25.273 27.525 14.157 1.00 75.88 282 THR A C 1
ATOM 2158 O O . THR A 1 282 ? -24.838 27.764 15.284 1.00 75.88 282 THR A O 1
ATOM 2161 N N . HIS A 1 283 ? -26.549 27.728 13.833 1.00 76.62 283 HIS A N 1
ATOM 2162 C CA . HIS A 1 283 ? -27.588 28.124 14.782 1.00 76.62 283 HIS A CA 1
ATOM 2163 C C . HIS A 1 283 ? -28.604 27.000 14.971 1.00 76.62 283 HIS A C 1
ATOM 2165 O O . HIS A 1 283 ? -28.777 26.138 14.108 1.00 76.62 283 HIS A O 1
ATOM 2171 N N . LEU A 1 284 ? -29.290 27.012 16.112 1.00 74.88 284 LEU A N 1
ATOM 2172 C CA . LEU A 1 284 ? -30.331 26.035 16.395 1.00 74.88 284 LEU A CA 1
ATOM 2173 C C . LEU A 1 284 ? -31.536 26.294 15.476 1.00 74.88 284 LEU A C 1
ATOM 2175 O O . LEU A 1 284 ? -32.058 27.409 15.415 1.00 74.88 284 LEU A O 1
ATOM 2179 N N . HIS A 1 285 ? -31.971 25.262 14.764 1.00 73.06 285 HIS A N 1
ATOM 2180 C CA . HIS A 1 285 ? -33.135 25.241 13.888 1.00 73.06 285 HIS A CA 1
ATOM 2181 C C . HIS A 1 285 ? -34.097 24.148 14.378 1.00 73.06 285 HIS A C 1
ATOM 2183 O O . HIS A 1 285 ? -33.727 22.982 14.525 1.00 73.06 285 HIS A O 1
ATOM 2189 N N . ASN A 1 286 ? -35.347 24.523 14.669 1.00 71.94 286 ASN A N 1
ATOM 2190 C CA . ASN A 1 286 ? -36.389 23.623 15.190 1.00 71.94 286 ASN A CA 1
ATOM 2191 C C . ASN A 1 286 ? -35.983 22.812 16.442 1.00 71.94 286 ASN A C 1
ATOM 2193 O O . ASN A 1 286 ? -36.360 21.649 16.570 1.00 71.94 286 ASN A O 1
ATOM 2197 N N . ALA A 1 287 ? -35.189 23.406 17.343 1.00 67.56 287 ALA A N 1
ATOM 2198 C CA . ALA A 1 287 ? -34.719 22.838 18.621 1.00 67.56 287 ALA A CA 1
ATOM 2199 C C . ALA A 1 287 ? -33.890 21.532 18.558 1.00 67.56 287 ALA A C 1
ATOM 2201 O O . ALA A 1 287 ? -33.294 21.145 19.558 1.00 67.56 287 ALA A O 1
ATOM 2202 N N . THR A 1 288 ? -33.812 20.873 17.402 1.00 72.44 288 THR A N 1
ATOM 2203 C CA . THR A 1 288 ? -33.246 19.522 17.237 1.00 72.44 288 THR A CA 1
ATOM 2204 C C . THR A 1 288 ? -32.161 19.448 16.165 1.00 72.44 288 THR A C 1
ATOM 2206 O O . THR A 1 288 ? -31.365 18.509 16.167 1.00 72.44 288 THR A O 1
ATOM 2209 N N . ALA A 1 289 ? -32.096 20.429 15.261 1.00 71.94 289 ALA A N 1
ATOM 2210 C CA . ALA A 1 289 ? -31.126 20.485 14.176 1.00 71.94 289 ALA A CA 1
ATOM 2211 C C . ALA A 1 289 ? -30.288 21.765 14.258 1.00 71.94 289 ALA A C 1
ATOM 2213 O O . ALA A 1 289 ? -30.748 22.788 14.757 1.00 71.94 289 ALA A O 1
ATOM 2214 N N . CYS A 1 290 ? -29.061 21.714 13.747 1.00 77.00 290 CYS A N 1
ATOM 2215 C CA . CYS A 1 290 ? -28.219 22.895 13.587 1.00 77.00 290 CYS A CA 1
ATOM 2216 C C . CYS A 1 290 ? -28.143 23.244 12.100 1.00 77.00 290 CYS A C 1
ATOM 2218 O O . CYS A 1 290 ? -27.783 22.394 11.284 1.00 77.00 290 CYS A O 1
ATOM 2220 N N . GLU A 1 291 ? -28.486 24.480 11.755 1.00 80.69 291 GLU A N 1
ATOM 2221 C CA . GLU A 1 291 ? -28.397 25.010 10.396 1.00 80.69 291 GLU A CA 1
ATOM 2222 C C . GLU A 1 291 ? -27.210 25.972 10.292 1.00 80.69 291 GLU A C 1
ATOM 2224 O O . GLU A 1 291 ? -26.880 26.686 11.240 1.00 80.69 291 GLU A O 1
ATOM 2229 N N . SER A 1 292 ? -26.519 25.961 9.154 1.00 78.25 292 SER A N 1
ATOM 2230 C CA . SER A 1 292 ? -25.399 26.869 8.908 1.00 78.25 292 SER A CA 1
ATOM 2231 C C . SER A 1 292 ? -25.882 28.309 8.789 1.00 78.25 292 SER A C 1
ATOM 2233 O O . SER A 1 292 ? -26.864 28.586 8.104 1.00 78.25 292 SER A O 1
ATOM 2235 N N . CYS A 1 293 ? -25.152 29.242 9.400 1.00 75.88 293 CYS A N 1
ATOM 2236 C CA . CYS A 1 293 ? -25.416 30.652 9.150 1.00 75.88 293 CYS A CA 1
ATOM 2237 C C . CYS A 1 293 ? -25.180 30.996 7.663 1.00 75.88 293 CYS A C 1
ATOM 2239 O O . CYS A 1 293 ? -24.298 30.407 7.027 1.00 75.88 293 CYS A O 1
ATOM 2241 N N . PRO A 1 294 ? -25.929 31.963 7.104 1.00 76.00 294 PRO A N 1
ATOM 2242 C CA . PRO A 1 294 ? -25.706 32.471 5.753 1.00 76.00 294 PRO A CA 1
ATOM 2243 C C . PRO A 1 294 ? -24.272 32.972 5.530 1.00 76.00 294 PRO A C 1
ATOM 2245 O O . PRO A 1 294 ? -23.588 33.376 6.474 1.00 76.00 294 PRO A O 1
ATOM 2248 N N . ALA A 1 295 ? -23.847 33.021 4.261 1.00 67.31 295 ALA A N 1
ATOM 2249 C CA . ALA A 1 295 ? -22.593 33.668 3.876 1.00 67.31 295 ALA A CA 1
ATOM 2250 C C . ALA A 1 295 ? -22.530 35.104 4.445 1.00 67.31 295 ALA A C 1
ATOM 2252 O O . ALA A 1 295 ? -23.536 35.815 4.448 1.00 67.31 295 ALA A O 1
ATOM 2253 N N . ASP A 1 296 ? -21.357 35.498 4.949 1.00 70.31 296 ASP A N 1
ATOM 2254 C CA . ASP A 1 296 ? -21.074 36.767 5.649 1.00 70.31 296 ASP A CA 1
ATOM 2255 C C . ASP A 1 296 ? -21.606 36.892 7.090 1.00 70.31 296 ASP A C 1
ATOM 2257 O O . ASP A 1 296 ? -21.617 37.997 7.642 1.00 70.31 296 ASP A O 1
ATOM 2261 N N . GLN A 1 297 ? -22.039 35.795 7.725 1.00 72.19 297 GLN A N 1
ATOM 2262 C CA . GLN A 1 297 ? -22.465 35.797 9.129 1.00 72.19 297 GLN A CA 1
ATOM 2263 C C . GLN A 1 297 ? -21.632 34.846 10.010 1.00 72.19 297 GLN A C 1
ATOM 2265 O O . GLN A 1 297 ? -21.257 33.750 9.601 1.00 72.19 297 GLN A O 1
ATOM 2270 N N . SER A 1 298 ? -21.356 35.264 11.247 1.00 65.88 298 SER A N 1
ATOM 2271 C CA . SER A 1 298 ? -20.688 34.508 12.314 1.00 65.88 298 SER A CA 1
ATOM 2272 C C . SER A 1 298 ? -21.605 34.357 13.530 1.00 65.88 298 SER A C 1
ATOM 2274 O O . SER A 1 298 ? -22.408 35.244 13.804 1.00 65.88 298 SER A O 1
ATOM 2276 N N . VAL A 1 299 ? -21.473 33.267 14.290 1.00 64.75 299 VAL A N 1
ATOM 2277 C CA . VAL A 1 299 ? -22.302 33.030 15.487 1.00 64.75 299 VAL A CA 1
ATOM 2278 C C . VAL A 1 299 ? -21.671 33.643 16.733 1.00 64.75 299 VAL A C 1
ATOM 2280 O O . VAL A 1 299 ? -20.537 33.301 17.068 1.00 64.75 299 VAL A O 1
ATOM 2283 N N . THR A 1 300 ? -22.452 34.436 17.469 1.00 61.34 300 THR A N 1
ATOM 2284 C CA . THR A 1 300 ? -22.183 34.784 18.874 1.00 61.34 300 THR A CA 1
ATOM 2285 C C . THR A 1 300 ? -23.402 34.374 19.698 1.00 61.34 300 THR A C 1
ATOM 2287 O O . THR A 1 300 ? -24.530 34.700 19.324 1.00 61.34 300 THR A O 1
ATOM 2290 N N . ASP A 1 301 ? -23.194 33.601 20.767 1.00 60.66 301 ASP A N 1
ATOM 2291 C CA . ASP A 1 301 ? -24.248 33.116 21.673 1.00 60.66 301 ASP A CA 1
ATOM 2292 C C . ASP A 1 301 ? -25.499 32.585 20.947 1.00 60.66 301 ASP A C 1
ATOM 2294 O O . ASP A 1 301 ? -26.622 33.009 21.206 1.00 60.66 301 ASP A O 1
ATOM 2298 N N . SER A 1 302 ? -25.305 31.647 20.008 1.00 65.00 302 SER A N 1
ATOM 2299 C CA . SER A 1 302 ? -26.354 30.963 19.219 1.00 65.00 302 SER A CA 1
ATOM 2300 C C . SER A 1 302 ? -27.167 31.820 18.229 1.00 65.00 302 SER A C 1
ATOM 2302 O O . SER A 1 302 ? -28.113 31.316 17.626 1.00 65.00 302 SER A O 1
ATOM 2304 N N . THR A 1 303 ? -26.767 33.074 17.982 1.00 69.06 303 THR A N 1
ATOM 2305 C CA . THR A 1 303 ? -27.382 33.954 16.968 1.00 69.06 303 THR A CA 1
ATOM 2306 C C . THR A 1 303 ? -26.407 34.290 15.837 1.00 69.06 303 THR A C 1
ATOM 2308 O O . THR A 1 303 ? -25.236 34.574 16.087 1.00 69.06 303 THR A O 1
ATOM 2311 N N . CYS A 1 304 ? -26.872 34.244 14.581 1.00 72.88 304 CYS A N 1
ATOM 2312 C CA . CYS A 1 304 ? -26.061 34.625 13.422 1.00 72.88 304 CYS A CA 1
ATOM 2313 C C . CYS A 1 304 ? -25.982 36.158 13.316 1.00 72.88 304 CYS A C 1
ATOM 2315 O O . CYS A 1 304 ? -26.995 36.838 13.144 1.00 72.88 304 CYS A O 1
ATOM 2317 N N . LEU A 1 305 ? -24.773 36.703 13.402 1.00 73.06 305 LEU A N 1
ATOM 2318 C CA . LEU A 1 305 ? -24.469 38.126 13.267 1.00 73.06 305 LEU A CA 1
ATOM 2319 C C . LEU A 1 305 ? -23.650 38.362 12.006 1.00 73.06 305 LEU A C 1
ATOM 2321 O O . LEU A 1 305 ? -22.776 37.571 11.675 1.00 73.06 305 LEU A O 1
ATOM 2325 N N . ARG A 1 306 ? -23.895 39.471 11.310 1.00 74.81 306 ARG A N 1
ATOM 2326 C CA . ARG A 1 306 ? -23.116 39.838 10.123 1.00 74.81 306 ARG A CA 1
ATOM 2327 C C . ARG A 1 306 ? -21.677 40.178 10.513 1.00 74.81 306 ARG A C 1
ATOM 2329 O O . ARG A 1 306 ? -21.469 40.915 11.476 1.00 74.81 306 ARG A O 1
ATOM 2336 N N . CYS A 1 307 ? -20.703 39.650 9.779 1.00 71.19 307 CYS A N 1
ATOM 2337 C CA . CYS A 1 307 ? -19.299 39.980 9.991 1.00 71.19 307 CYS A CA 1
ATOM 2338 C C . CYS A 1 307 ? -19.042 41.467 9.689 1.00 71.19 307 CYS A C 1
ATOM 2340 O O . CYS A 1 307 ? -19.681 42.056 8.813 1.00 71.19 307 CYS A O 1
ATOM 2342 N N . GLU A 1 308 ? -18.115 42.074 10.435 1.00 77.19 308 GLU A N 1
ATOM 2343 C CA . GLU A 1 308 ? -17.613 43.422 10.148 1.00 77.19 308 GLU A CA 1
ATOM 2344 C C . GLU A 1 308 ? -16.971 43.463 8.751 1.00 77.19 308 GLU A C 1
ATOM 2346 O O . GLU A 1 308 ? -16.491 42.445 8.254 1.00 77.19 308 GLU A O 1
ATOM 2351 N N . SER A 1 309 ? -16.975 44.634 8.106 1.00 74.06 309 SER A N 1
ATOM 2352 C CA . SER A 1 309 ? -16.617 44.810 6.686 1.00 74.06 309 SER A CA 1
ATOM 2353 C C . SER A 1 309 ? -15.199 44.354 6.293 1.00 74.06 309 SER A C 1
ATOM 2355 O O . SER A 1 309 ? -14.882 44.329 5.106 1.00 74.06 309 SER A O 1
ATOM 2357 N N . ASP A 1 310 ? -14.340 44.022 7.257 1.00 74.88 310 ASP A N 1
ATOM 2358 C CA . ASP A 1 310 ? -12.962 43.551 7.100 1.00 74.88 310 ASP A CA 1
ATOM 2359 C C . ASP A 1 310 ? -12.757 42.065 7.470 1.00 74.88 310 ASP A C 1
ATOM 2361 O O . ASP A 1 310 ? -11.637 41.560 7.370 1.00 74.88 310 ASP A O 1
ATOM 2365 N N . ARG A 1 311 ? -13.809 41.341 7.879 1.00 70.25 311 ARG A N 1
ATOM 2366 C CA . ARG A 1 311 ? -13.730 39.936 8.311 1.00 70.25 311 ARG A CA 1
ATOM 2367 C C . ARG A 1 311 ? -14.646 39.039 7.488 1.00 70.25 311 ARG A C 1
ATOM 2369 O O . ARG A 1 311 ? -15.768 39.404 7.160 1.00 70.25 311 ARG A O 1
ATOM 2376 N N . VAL A 1 312 ? -14.181 37.823 7.216 1.00 67.75 312 VAL A N 1
ATOM 2377 C CA . VAL A 1 312 ? -14.956 36.778 6.533 1.00 67.75 312 VAL A CA 1
ATOM 2378 C C . VAL A 1 312 ? -15.016 35.516 7.399 1.00 67.75 312 VAL A C 1
ATOM 2380 O O . VAL A 1 312 ? -14.004 35.156 8.010 1.00 67.75 312 VAL A O 1
ATOM 2383 N N . PRO A 1 313 ? -16.171 34.834 7.486 1.00 66.25 313 PRO A N 1
ATOM 2384 C CA . PRO A 1 313 ? -16.274 33.584 8.224 1.00 66.25 313 PRO A CA 1
ATOM 2385 C C . PRO A 1 313 ? -15.545 32.469 7.460 1.00 66.25 313 PRO A C 1
ATOM 2387 O O . PRO A 1 313 ? -15.821 32.219 6.288 1.00 66.25 313 PRO A O 1
ATOM 2390 N N . VAL A 1 314 ? -14.611 31.785 8.125 1.00 67.69 314 VAL A N 1
ATOM 2391 C CA . VAL A 1 314 ? -13.942 30.596 7.575 1.00 67.69 314 VAL A CA 1
ATOM 2392 C C . VAL A 1 314 ? -14.679 29.361 8.075 1.00 67.69 314 VAL A C 1
ATOM 2394 O O . VAL A 1 314 ? -14.692 29.083 9.273 1.00 67.69 314 VAL A O 1
ATOM 2397 N N . VAL A 1 315 ? -15.297 28.623 7.155 1.00 66.94 315 VAL A N 1
ATOM 2398 C CA . VAL A 1 315 ? -15.988 27.366 7.458 1.00 66.94 315 VAL A CA 1
ATOM 2399 C C . VAL A 1 315 ? -14.997 26.215 7.310 1.00 66.94 315 VAL A C 1
ATOM 2401 O O . VAL A 1 315 ? -14.337 26.090 6.281 1.00 66.94 315 VAL A O 1
ATOM 2404 N N . GLY A 1 316 ? -14.881 25.374 8.334 1.00 65.94 316 GLY A N 1
ATOM 2405 C CA . GLY A 1 316 ? -14.005 24.207 8.315 1.00 65.94 316 GLY A CA 1
ATOM 2406 C C . GLY A 1 316 ? -14.240 23.297 9.516 1.00 65.94 316 GLY A C 1
ATOM 2407 O O . GLY A 1 316 ? -14.878 23.684 10.494 1.00 65.94 316 GLY A O 1
ATOM 2408 N N . LEU A 1 317 ? -13.729 22.070 9.443 1.00 67.00 317 LEU A N 1
ATOM 2409 C CA . LEU A 1 317 ? -13.772 21.128 10.561 1.00 67.00 317 LEU A CA 1
ATOM 2410 C C . LEU A 1 317 ? -12.633 21.437 11.539 1.00 67.00 317 LEU A C 1
ATOM 2412 O O . LEU A 1 317 ? -11.460 21.371 11.169 1.00 67.00 317 LEU A O 1
ATOM 2416 N N . HIS A 1 318 ? -12.973 21.737 12.792 1.00 66.31 318 HIS A N 1
ATOM 2417 C CA . HIS A 1 318 ? -12.001 21.888 13.873 1.00 66.31 318 HIS A CA 1
ATOM 2418 C C . HIS A 1 318 ? -11.964 20.615 14.727 1.00 66.31 318 HIS A C 1
ATOM 2420 O O . HIS A 1 318 ? -12.994 20.168 15.229 1.00 66.31 318 HIS A O 1
ATOM 2426 N N . TYR A 1 319 ? -10.784 20.010 14.878 1.00 64.56 319 TYR A N 1
ATOM 2427 C CA . TYR A 1 319 ? -10.593 18.803 15.684 1.00 64.56 319 TYR A CA 1
ATOM 2428 C C . TYR A 1 319 ? -9.929 19.164 17.016 1.00 64.56 319 TYR A C 1
ATOM 2430 O O . TYR A 1 319 ? -8.717 19.338 17.067 1.00 64.56 319 TYR A O 1
ATOM 2438 N N . ASP A 1 320 ? -10.702 19.229 18.102 1.00 61.12 320 ASP A N 1
ATOM 2439 C CA . ASP A 1 320 ? -10.160 19.544 19.436 1.00 61.12 320 ASP A CA 1
ATOM 2440 C C . ASP A 1 320 ? -9.527 18.332 20.131 1.00 61.12 320 ASP A C 1
ATOM 2442 O O . ASP A 1 320 ? -8.532 18.440 20.849 1.00 61.12 320 ASP A O 1
ATOM 2446 N N . ARG A 1 321 ? -10.134 17.151 19.960 1.00 59.03 321 ARG A N 1
ATOM 2447 C CA . ARG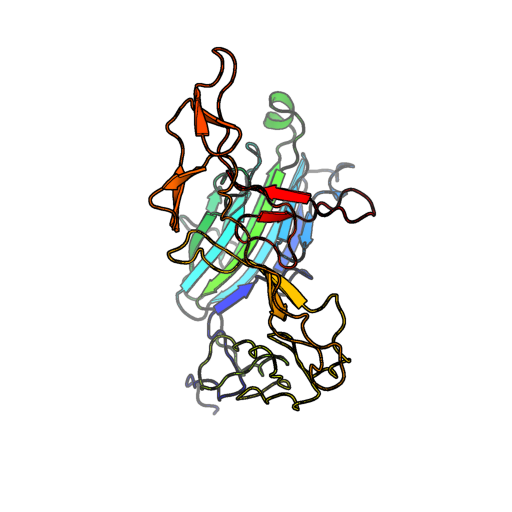 A 1 321 ? -9.655 15.874 20.507 1.00 59.03 321 ARG A CA 1
ATOM 2448 C C . ARG A 1 321 ? -10.049 14.735 19.591 1.00 59.03 321 ARG A C 1
ATOM 2450 O O . ARG A 1 321 ? -11.181 14.673 19.119 1.00 59.03 321 ARG A O 1
ATOM 2457 N N . TRP A 1 322 ? -9.147 13.782 19.418 1.00 61.38 322 TRP A N 1
ATOM 2458 C CA . TRP A 1 322 ? -9.420 12.567 18.668 1.00 61.38 322 TRP A CA 1
ATOM 2459 C C . TRP A 1 322 ? -8.678 11.384 19.291 1.00 61.38 322 TRP A C 1
ATOM 2461 O O . TRP A 1 322 ? -7.524 11.497 19.697 1.00 61.38 322 TRP A O 1
ATOM 2471 N N . SER A 1 323 ? -9.358 10.244 19.397 1.00 50.50 323 SER A N 1
ATOM 2472 C CA . SER A 1 323 ? -8.771 8.967 19.839 1.00 50.50 323 SER A CA 1
ATOM 2473 C C . SER A 1 323 ? -8.387 8.074 18.660 1.00 50.50 323 SER A C 1
ATOM 2475 O O . SER A 1 323 ? -7.490 7.242 18.764 1.00 50.50 323 SER A O 1
ATOM 2477 N N . ARG A 1 324 ? -9.044 8.272 17.514 1.00 56.03 324 ARG A N 1
ATOM 2478 C CA . ARG A 1 324 ? -8.670 7.709 16.219 1.00 56.03 324 ARG A CA 1
ATOM 2479 C C . ARG A 1 324 ? -8.487 8.823 15.217 1.00 56.03 324 ARG A C 1
ATOM 2481 O O . ARG A 1 324 ? -9.106 9.873 15.340 1.00 56.03 324 ARG A O 1
ATOM 2488 N N . PHE A 1 325 ? -7.611 8.575 14.256 1.00 65.56 325 PHE A N 1
ATOM 2489 C CA . PHE A 1 325 ? -7.263 9.554 13.249 1.00 65.56 325 PHE A CA 1
ATOM 2490 C C . PHE A 1 325 ? -8.516 10.003 12.476 1.00 65.56 325 PHE A C 1
ATOM 2492 O O . PHE A 1 325 ? -9.214 9.147 11.926 1.00 65.56 325 PHE A O 1
ATOM 2499 N N . PRO A 1 326 ? -8.845 11.306 12.482 1.00 70.06 326 PRO A N 1
ATOM 2500 C CA . PRO A 1 326 ? -10.006 11.813 11.775 1.00 70.06 326 PRO A CA 1
ATOM 2501 C C . PRO A 1 326 ? -9.987 11.476 10.280 1.00 70.06 326 PRO A C 1
ATOM 2503 O O . PRO A 1 326 ? -8.935 11.570 9.650 1.00 70.06 326 PRO A O 1
ATOM 2506 N N . PRO A 1 327 ? -11.143 11.135 9.689 1.00 54.84 327 PRO A N 1
ATOM 2507 C CA . PRO A 1 327 ? -11.224 10.610 8.324 1.00 54.84 327 PRO A CA 1
ATOM 2508 C C . PRO A 1 327 ? -10.774 11.600 7.238 1.00 54.84 327 PRO A C 1
ATOM 2510 O O . PRO A 1 327 ? -10.433 11.173 6.140 1.00 54.84 327 PRO A O 1
ATOM 2513 N N . HIS A 1 328 ? -10.750 12.904 7.537 1.00 63.88 328 HIS A N 1
ATOM 2514 C CA . HIS A 1 328 ? -10.316 13.963 6.613 1.00 63.88 328 HIS A CA 1
ATOM 2515 C C . HIS A 1 328 ? -8.937 14.550 6.947 1.00 63.88 328 HIS A C 1
ATOM 2517 O O . HIS A 1 328 ? -8.521 15.545 6.351 1.00 63.88 328 HIS A O 1
ATOM 2523 N N . LEU A 1 329 ? -8.224 13.959 7.908 1.00 61.44 329 LEU A N 1
ATOM 2524 C CA . LEU A 1 329 ? -6.815 14.259 8.119 1.00 61.44 329 LEU A CA 1
ATOM 2525 C C . LEU A 1 329 ? -5.968 13.279 7.304 1.00 61.44 329 LEU A C 1
ATOM 2527 O O . LEU A 1 329 ? -6.390 12.170 6.989 1.00 61.44 329 LEU A O 1
ATOM 2531 N N . THR A 1 330 ? -4.761 13.700 6.945 1.00 53.66 330 THR A N 1
ATOM 2532 C CA . THR A 1 330 ? -3.730 12.851 6.332 1.00 53.66 330 THR A CA 1
ATOM 2533 C C . THR A 1 330 ? -2.454 12.964 7.160 1.00 53.66 330 THR A C 1
ATOM 2535 O O . THR A 1 330 ? -2.064 14.065 7.556 1.00 53.66 330 THR A O 1
ATOM 2538 N N . THR A 1 331 ? -1.849 11.826 7.514 1.00 51.56 331 THR A N 1
ATOM 2539 C CA . THR A 1 331 ? -0.553 11.794 8.207 1.00 51.56 331 THR A CA 1
ATOM 2540 C C . THR A 1 331 ? 0.557 11.602 7.196 1.00 51.56 331 THR A C 1
ATOM 2542 O O . THR A 1 331 ? 0.516 10.653 6.412 1.00 51.56 331 THR A O 1
ATOM 2545 N N . TRP A 1 332 ? 1.595 12.423 7.287 1.00 49.00 332 TRP A N 1
ATOM 2546 C CA . TRP A 1 332 ? 2.810 12.274 6.492 1.00 49.00 332 TRP A CA 1
ATOM 2547 C C . TRP A 1 332 ? 3.988 12.169 7.452 1.00 49.00 332 TRP A C 1
ATOM 2549 O O . TRP A 1 332 ? 4.084 12.932 8.416 1.00 49.00 332 TRP A O 1
ATOM 2559 N N . CYS A 1 333 ? 4.879 11.211 7.211 1.00 35.81 333 CYS A N 1
ATOM 2560 C CA . CYS A 1 333 ? 6.084 11.048 8.010 1.00 35.81 333 CYS A CA 1
ATOM 2561 C C . CYS A 1 333 ? 7.238 11.760 7.301 1.00 35.81 333 CYS A C 1
ATOM 2563 O O . CYS A 1 333 ? 7.741 11.282 6.284 1.00 35.81 333 CYS A O 1
ATOM 2565 N N . LEU A 1 334 ? 7.631 12.930 7.803 1.00 39.66 334 LEU A N 1
ATOM 2566 C CA . LEU A 1 334 ? 8.791 13.657 7.295 1.00 39.66 334 LEU A CA 1
ATOM 2567 C C . LEU A 1 334 ? 10.029 13.208 8.075 1.00 39.66 334 LEU A C 1
ATOM 2569 O O . LEU A 1 334 ? 10.225 13.579 9.228 1.00 39.66 334 LEU A O 1
ATOM 2573 N N . SER A 1 335 ? 10.872 12.395 7.437 1.00 36.06 335 SER A N 1
ATOM 2574 C CA . SER A 1 335 ? 12.223 12.112 7.923 1.00 36.06 335 SER A CA 1
ATOM 2575 C C . SER A 1 335 ? 13.130 13.285 7.547 1.00 36.06 335 SER A C 1
ATOM 2577 O O . SER A 1 335 ? 13.807 13.274 6.522 1.00 36.06 335 SER A O 1
ATOM 2579 N N . MET A 1 336 ? 13.103 14.340 8.355 1.00 37.69 336 MET A N 1
ATOM 2580 C CA . MET A 1 336 ? 14.180 15.323 8.380 1.00 37.69 336 MET A CA 1
ATOM 2581 C C . MET A 1 336 ? 14.764 15.310 9.785 1.00 37.69 3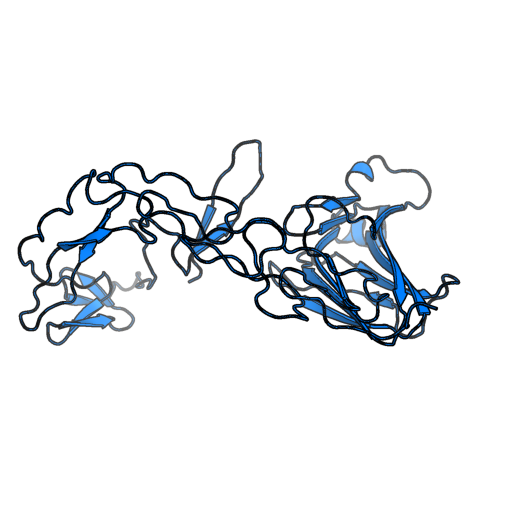36 MET A C 1
ATOM 2583 O O . MET A 1 336 ? 14.152 15.801 10.726 1.00 37.69 336 MET A O 1
ATOM 2587 N N . PHE A 1 337 ? 15.959 14.727 9.894 1.00 45.28 337 PHE A N 1
ATOM 2588 C CA . PHE A 1 337 ? 16.716 14.524 11.132 1.00 45.28 337 PHE A CA 1
ATOM 2589 C C . PHE A 1 337 ? 16.102 13.465 12.061 1.00 45.28 337 PHE A C 1
ATOM 2591 O O . PHE A 1 337 ? 14.944 13.089 11.936 1.00 45.28 337 PHE A O 1
ATOM 2598 N N . SER A 1 338 ? 16.926 12.886 12.930 1.00 39.25 338 SER A N 1
ATOM 2599 C CA . SER A 1 338 ? 16.703 11.666 13.727 1.00 39.25 338 SER A CA 1
ATOM 2600 C C . SER A 1 338 ? 15.567 11.723 14.769 1.00 39.25 338 SER A C 1
ATOM 2602 O O . SER A 1 338 ? 15.550 10.947 15.722 1.00 39.25 338 SER A O 1
ATOM 2604 N N . THR A 1 339 ? 14.586 12.598 14.580 1.00 34.94 339 THR A N 1
ATOM 2605 C CA . THR A 1 339 ? 13.379 12.742 15.390 1.00 34.94 339 THR A CA 1
ATOM 2606 C C . THR A 1 339 ? 12.149 12.683 14.493 1.00 34.94 339 THR A C 1
ATOM 2608 O O . THR A 1 339 ? 11.947 13.535 13.633 1.00 34.94 339 THR A O 1
ATOM 2611 N N . PHE A 1 340 ? 11.313 11.668 14.714 1.00 35.66 340 PHE A N 1
ATOM 2612 C CA . PHE A 1 340 ? 10.023 11.518 14.049 1.00 35.66 340 PHE A CA 1
ATOM 2613 C C . PHE A 1 340 ? 9.091 12.672 14.437 1.00 35.66 340 PHE A C 1
ATOM 2615 O O . PHE A 1 340 ? 8.661 12.762 15.587 1.00 35.66 340 PHE A O 1
ATOM 2622 N N . GLN A 1 341 ? 8.741 13.528 13.477 1.00 33.41 341 GLN A N 1
ATOM 2623 C CA . GLN A 1 341 ? 7.683 14.523 13.633 1.00 33.41 341 GLN A CA 1
ATOM 2624 C C . GLN A 1 341 ? 6.468 14.086 12.807 1.00 33.41 341 GLN A C 1
ATOM 2626 O O . GLN A 1 341 ? 6.536 13.981 11.582 1.00 33.41 341 GLN A O 1
ATOM 2631 N N . MET A 1 342 ? 5.356 13.789 13.484 1.00 36.62 342 MET A N 1
ATOM 2632 C CA . MET A 1 342 ? 4.061 13.602 12.826 1.00 36.62 342 MET A CA 1
ATOM 2633 C C . MET A 1 342 ? 3.474 14.974 12.508 1.00 36.62 342 MET A C 1
ATOM 2635 O O . MET A 1 342 ? 3.245 15.774 13.414 1.00 36.62 342 MET A O 1
ATOM 2639 N N . LEU A 1 343 ? 3.235 15.234 11.224 1.00 40.25 343 LEU A N 1
ATOM 2640 C CA . LEU A 1 343 ? 2.564 16.441 10.753 1.00 40.25 343 LEU A CA 1
ATOM 2641 C C . LEU A 1 343 ? 1.143 16.092 10.302 1.00 40.25 343 LEU A C 1
ATOM 2643 O O . LEU A 1 343 ? 0.928 15.120 9.575 1.00 40.25 343 LEU A O 1
ATOM 2647 N N . PHE A 1 344 ? 0.187 16.896 10.762 1.00 43.16 344 PHE A N 1
ATOM 2648 C CA . PHE A 1 344 ? -1.237 16.763 10.472 1.00 43.16 344 PHE A CA 1
ATOM 2649 C C . PHE A 1 344 ? -1.627 17.810 9.427 1.00 43.16 344 PHE A C 1
ATOM 2651 O O . PHE A 1 344 ? -1.402 18.998 9.647 1.00 43.16 344 PHE A O 1
ATOM 2658 N N . SER A 1 345 ? -2.223 17.392 8.310 1.00 40.75 345 SER A N 1
ATOM 2659 C CA . SER A 1 345 ? -2.835 18.313 7.343 1.00 40.75 345 SER A CA 1
ATOM 2660 C C . SER A 1 345 ? -4.305 17.966 7.128 1.00 40.75 345 SER A C 1
ATOM 2662 O O . SER A 1 345 ? -4.631 16.811 6.837 1.00 40.75 345 SER A O 1
ATOM 2664 N N . SER A 1 346 ? -5.180 18.964 7.252 1.00 40.06 346 SER A N 1
ATOM 2665 C CA . SER A 1 346 ? -6.583 18.891 6.839 1.00 40.06 346 SER A CA 1
ATOM 2666 C C . SER A 1 346 ? -6.719 19.363 5.397 1.00 40.06 346 SER A C 1
ATOM 2668 O O . SER A 1 346 ? -6.228 20.440 5.060 1.00 40.06 346 SER A O 1
ATOM 2670 N N . PHE A 1 347 ? -7.401 18.584 4.560 1.00 38.31 347 PHE A N 1
ATOM 2671 C CA . PHE A 1 347 ? -7.917 19.105 3.297 1.00 38.31 347 PHE A CA 1
ATOM 2672 C C . PHE A 1 347 ? -9.184 19.911 3.597 1.00 38.31 347 PHE A C 1
ATOM 2674 O O . PHE A 1 347 ? -10.067 19.419 4.300 1.00 38.31 347 PHE A O 1
ATOM 2681 N N . SER A 1 348 ? -9.196 21.163 3.137 1.00 33.00 348 SER A N 1
ATOM 2682 C CA . SER A 1 348 ? -10.328 22.096 3.195 1.00 33.00 348 SER A CA 1
ATOM 2683 C C . SER A 1 348 ? -11.455 21.680 2.266 1.00 33.00 348 SER A C 1
ATOM 2685 O O . SER A 1 348 ? -11.109 21.341 1.107 1.00 33.00 348 SER A O 1
#

InterPro domains:
  IPR009030 Growth factor receptor cysteine-rich domain superfamily [SSF57184] (4-309)
  IPR011641 Tyrosine-protein kinase ephrin type A/B receptor-like [PF07699] (173-199)
  IPR039181 Endosome/lysosome-associated apoptosis and autophagy regulator family member 1/2 [PTHR22727] (1-336)
  IPR056609 Elapor1-like, galactose binding domain [PF23032] (23-168)

Sequence (348 aa):
MDSQECKLCPAGTYSRGNVLELSKWKTIPTELATDVTYSSQMPDGCNSTQWTPMGDHLLGKATPGCSAVLSLQLNNLQDGEVSFMYNIADTTTMVFFTIHNEHCTRLPESTFIIQRTGQNVLYNVSAPLRKGRYVIQWEMFVDENTFGYLFGNRVASIKITEIRIRGTPPILHCNACPAGTYANAGGMSQCESCPANTFSPAGAQACSACAVDEYSSPGSDKCNRRLPCTEKDFMGVWTPCDEQGKTWKTYKWIEPVICNTQTGVQLPQSGDPVDCTCPFGTHLHNATACESCPADQSVTDSTCLRCESDRVPVVGLHYDRWSRFPPHLTTWCLSMFSTFQMLFSSFS

Secondary structure (DSSP, 8-state):
-------PPPTTEE--TTEEEE--BSS--TTEEEEEEESSS--TTGGG-EEEE-BSSEEEEE-TTEEEEEEEEEEESSSEEEEEEEE---TT--EEEEEEETTSPEEEEEEEEPPP--TT--EEEEEEE-SEEEEEEEEEE--TTHHHHHH-S--EEEEEEEEEEESPPPPSSPEEPPTTEE--STT-SSPEEPPTTEE--TT-SSPEEPPTTEE--TT-SS-EE-PBP-TTSEEEEEPPP-TTSEE-EEEEEPSSP-SBTTTSPPPPPPPPPEE--PPTTEEEETTTEEEEPPTTEEEETTEEEEPPTT---------S--SS--TTEEEEEE-SSSS-EEEEEE--